Protein AF-A0A960ZGH2-F1 (afdb_monomer_lite)

Secondary structure (DSSP, 8-state):
---------PPPHHHHHHHHHHHHHHHHHHHHHHHHHHHHHHHHHHHHHHHHHHHHHHHHHHHHSS---EEEESS---TTS-EEPP--HHHHHTT--S-TT-EESSEEEEEEEEE-TTS-EEEE-TTS-EEE-----B-----SSS-PPP-B--TTTTT--PPTT-EEEEEEEEEE---SSSS--EEEEEEEEEEETTEEEEPPPEEEEE--

pLDDT: mean 76.57, std 14.0, range [41.84, 95.5]

Foldseek 3Di:
DDDPDDPDDDDDPVNVVVVVVVVVVVVVVPPVVVLVVVLVVLVVVVVQLLVLVVVLQVVVCVVPVAGAWDDKFPLAAAAQFWDFGDDDPLCVVSVHSDDGRDTHQKIKTKWKWAAAQVRFIWTQYSVRDIDGDPWDFCFQRDHVDDAGADRPGHVVVVPDDADHQKIKMKMKIKHNSDNPPDDYFMKIWMKMWIAHPNDIDIDPIDIDTPDD

Sequence (212 aa):
MTKQQVVSKGFTLIELMIVVTIIGILASISLSNFSKYKNNAKVAESYQLLSAILKSQGEYFITNLRYRSLEPNPTTITTGSASLIEQDASWTAMGAPLPSGEKSYFGYIAYAGYLDQSGTEYVVNSDGSVAAAGGYSFGGHANSGSDTCPSTTDTSDIGLNMNASTDWLVILATADLADGSGAGTCSIIFQTIETQGGSTSTSPFVKVNIGE

Structure (mmCIF, N/CA/C/O backbone):
data_AF-A0A960ZGH2-F1
#
_entry.id   AF-A0A960ZGH2-F1
#
loop_
_atom_site.group_PDB
_atom_site.id
_atom_site.type_symbol
_atom_site.label_atom_id
_atom_site.label_alt_id
_atom_site.label_comp_id
_atom_site.label_asym_id
_atom_site.label_entity_id
_atom_site.label_seq_id
_atom_site.pdbx_PDB_ins_code
_atom_site.Cartn_x
_atom_site.Cartn_y
_atom_site.Cartn_z
_atom_site.occupancy
_atom_site.B_iso_or_equiv
_atom_site.auth_seq_id
_atom_site.auth_comp_id
_atom_site.auth_asym_id
_atom_site.auth_atom_id
_atom_site.pdbx_PDB_model_num
ATOM 1 N N . MET A 1 1 ? -41.583 -41.694 47.740 1.00 54.31 1 MET A N 1
ATOM 2 C CA . MET A 1 1 ? -40.724 -40.906 46.830 1.00 54.31 1 MET A CA 1
ATOM 3 C C . MET A 1 1 ? -41.108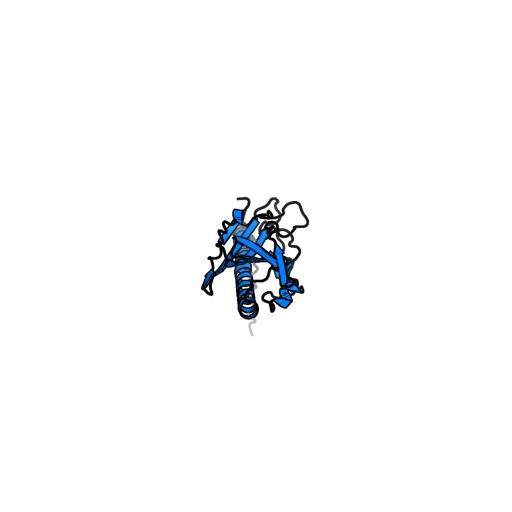 -39.438 46.958 1.00 54.31 1 MET A C 1
ATOM 5 O O . MET A 1 1 ? -42.082 -39.005 46.358 1.00 54.31 1 MET A O 1
ATOM 9 N N . THR A 1 2 ? -40.424 -38.692 47.821 1.00 50.62 2 THR A N 1
ATOM 10 C CA . THR A 1 2 ? -40.662 -37.258 48.030 1.00 50.62 2 THR A CA 1
ATOM 11 C C . THR A 1 2 ? -39.998 -36.480 46.898 1.00 50.62 2 THR A C 1
ATOM 13 O O . THR A 1 2 ? -38.778 -36.423 46.788 1.00 50.62 2 THR A O 1
ATOM 16 N N . LYS A 1 3 ? -40.823 -35.933 46.003 1.00 65.75 3 LYS A N 1
ATOM 17 C CA . LYS A 1 3 ? -40.402 -35.126 44.855 1.00 65.75 3 LYS A CA 1
ATOM 18 C C . LYS A 1 3 ? -39.901 -33.775 45.370 1.00 65.75 3 LYS A C 1
ATOM 20 O O . LYS A 1 3 ? -40.705 -32.913 45.715 1.00 65.75 3 LYS A O 1
ATOM 25 N N . GLN A 1 4 ? -38.583 -33.620 45.462 1.00 67.25 4 GLN A N 1
ATOM 26 C CA . GLN A 1 4 ? -37.932 -32.365 45.830 1.00 67.25 4 GLN A CA 1
ATOM 27 C C . GLN A 1 4 ? -38.252 -31.317 44.754 1.00 67.25 4 GLN A C 1
ATOM 29 O O . GLN A 1 4 ? -37.802 -31.419 43.615 1.00 67.25 4 GLN A O 1
ATOM 34 N N . GLN A 1 5 ? -39.114 -30.357 45.090 1.00 68.25 5 GLN A N 1
ATOM 35 C CA . GLN A 1 5 ? -39.462 -29.248 44.207 1.00 68.25 5 GLN A CA 1
ATOM 36 C C . GLN A 1 5 ? -38.265 -28.296 44.146 1.00 68.25 5 GLN A C 1
ATOM 38 O O . GLN A 1 5 ? -37.867 -27.725 45.161 1.00 68.25 5 GLN A O 1
ATOM 43 N N . VAL A 1 6 ? -37.674 -28.146 42.963 1.00 70.56 6 VAL A N 1
ATOM 44 C CA . VAL A 1 6 ? -36.633 -27.147 42.717 1.00 70.56 6 VAL A CA 1
ATOM 45 C C . VAL A 1 6 ? -37.316 -25.780 42.690 1.00 70.56 6 VAL A C 1
ATOM 47 O O . VAL A 1 6 ? -38.093 -25.488 41.784 1.00 70.56 6 VAL A O 1
ATOM 50 N N . VAL A 1 7 ? -37.073 -24.956 43.710 1.00 71.06 7 VAL A N 1
ATOM 51 C CA . VAL A 1 7 ? -37.579 -23.579 43.766 1.00 71.06 7 VAL A CA 1
ATOM 52 C C . VAL A 1 7 ? -36.865 -22.768 42.686 1.00 71.06 7 VAL A C 1
ATOM 54 O O . VAL A 1 7 ? -35.667 -22.506 42.791 1.00 71.06 7 VAL A O 1
ATOM 57 N N . SER A 1 8 ? -37.594 -22.381 41.640 1.00 69.12 8 SER A N 1
ATOM 58 C CA . SER A 1 8 ? -37.097 -21.459 40.618 1.00 69.12 8 SER A CA 1
ATOM 59 C C . SER A 1 8 ? -36.898 -20.080 41.250 1.00 69.12 8 SER A C 1
ATOM 61 O O . SER A 1 8 ? -37.870 -19.385 41.545 1.00 69.12 8 SER A O 1
ATOM 63 N N . LYS A 1 9 ? -35.644 -19.682 41.487 1.00 74.50 9 LYS A N 1
ATOM 64 C CA . LYS A 1 9 ? -35.305 -18.312 41.895 1.00 74.50 9 LYS A CA 1
ATOM 65 C C . LYS A 1 9 ? -35.537 -17.376 40.705 1.00 74.50 9 LYS A C 1
ATOM 67 O O . LYS A 1 9 ? -34.859 -17.498 39.691 1.00 74.50 9 LYS A O 1
ATOM 72 N N . GLY A 1 10 ? -36.515 -16.480 40.820 1.00 77.62 10 GLY A N 1
ATOM 73 C CA . GLY A 1 10 ? -36.729 -15.399 39.856 1.00 77.62 10 GLY A CA 1
ATOM 74 C C . GLY A 1 10 ? -35.679 -14.296 40.017 1.00 77.62 10 GLY A C 1
ATOM 75 O O . GLY A 1 10 ? -35.255 -14.014 41.135 1.00 77.62 10 GLY A O 1
ATOM 76 N N . PHE A 1 11 ? -35.266 -13.693 38.902 1.00 81.62 11 PHE A N 1
ATOM 77 C CA . PHE A 1 11 ? -34.362 -12.539 38.865 1.00 81.62 11 PHE A CA 1
ATOM 78 C C . PHE A 1 11 ? -35.082 -11.298 39.408 1.00 81.62 11 PHE A C 1
ATOM 80 O O . PHE A 1 11 ? -36.251 -11.074 39.076 1.00 81.62 11 PHE A O 1
ATOM 87 N N . THR A 1 12 ? -34.428 -10.488 40.240 1.00 89.94 12 THR A N 1
ATOM 88 C CA . THR A 1 12 ? -35.053 -9.271 40.770 1.00 89.94 12 THR A CA 1
ATOM 89 C C . THR A 1 12 ? -34.943 -8.116 39.771 1.00 89.94 12 THR A C 1
ATOM 91 O O . THR A 1 12 ? -33.962 -7.966 39.043 1.00 89.94 12 THR A O 1
ATOM 94 N N . LEU A 1 13 ? -35.959 -7.252 39.743 1.00 89.12 13 LEU A N 1
ATOM 95 C CA . LEU A 1 13 ? -35.987 -6.072 38.866 1.00 89.12 13 LEU A CA 1
ATOM 96 C C . LEU A 1 13 ? -34.853 -5.085 39.211 1.00 89.12 13 LEU A C 1
ATOM 98 O O . LEU A 1 13 ? -34.314 -4.412 38.334 1.00 89.12 13 LEU A O 1
ATOM 102 N N . ILE A 1 14 ? -34.443 -5.056 40.484 1.00 92.31 14 ILE A N 1
ATOM 103 C CA . ILE A 1 14 ? -33.335 -4.228 40.965 1.00 92.31 14 ILE A CA 1
ATOM 104 C C . ILE A 1 14 ? -31.962 -4.767 40.542 1.00 92.31 14 ILE A C 1
ATOM 106 O O . ILE A 1 14 ? -31.103 -3.971 40.163 1.00 92.31 14 ILE A O 1
ATOM 110 N N . GLU A 1 15 ? -31.761 -6.092 40.525 1.00 90.56 15 GLU A N 1
ATOM 111 C CA . GLU A 1 15 ? -30.542 -6.700 39.967 1.00 90.56 15 GLU A CA 1
ATOM 112 C C . GLU A 1 15 ? -30.373 -6.296 38.503 1.00 90.56 15 GLU A C 1
ATOM 114 O O . GLU A 1 15 ? -29.279 -5.931 38.077 1.00 90.56 15 GLU A O 1
ATOM 119 N N . LEU A 1 16 ? -31.470 -6.270 37.745 1.00 89.44 16 LEU A N 1
ATOM 120 C CA . LEU A 1 16 ? -31.432 -5.869 36.344 1.00 89.44 16 LEU A CA 1
ATOM 121 C C . LEU A 1 16 ? -31.139 -4.367 36.173 1.00 89.44 16 LEU A C 1
ATOM 123 O O . LEU A 1 16 ? -30.350 -3.998 35.305 1.00 89.44 16 LEU A O 1
ATOM 127 N N . MET A 1 17 ? -31.698 -3.498 37.022 1.00 92.38 17 MET A N 1
ATOM 128 C CA . MET A 1 17 ? -31.431 -2.052 36.973 1.00 92.38 17 MET A CA 1
ATOM 129 C C . MET A 1 17 ? -29.957 -1.702 37.200 1.00 92.38 17 MET A C 1
ATOM 131 O O . MET A 1 17 ? -29.400 -0.861 36.486 1.00 92.38 17 MET A O 1
ATOM 135 N N . ILE A 1 18 ? -29.308 -2.351 38.169 1.00 94.06 18 ILE A N 1
ATOM 136 C CA . ILE A 1 18 ? -27.890 -2.108 38.457 1.00 94.06 18 ILE A CA 1
ATOM 137 C C . ILE A 1 18 ? -27.027 -2.591 37.285 1.00 94.06 18 ILE A C 1
ATOM 139 O O . ILE A 1 18 ? -26.127 -1.872 36.854 1.00 94.06 18 ILE A O 1
ATOM 143 N N . VAL A 1 19 ? -27.339 -3.756 36.708 1.00 94.75 19 VAL A N 1
ATOM 144 C CA . VAL A 1 19 ? -26.601 -4.306 35.561 1.00 94.75 19 VAL A CA 1
ATOM 145 C C . VAL A 1 19 ? -26.672 -3.376 34.349 1.00 94.75 19 VAL A C 1
ATOM 147 O O . VAL A 1 19 ? -25.636 -3.057 33.769 1.00 94.75 19 VAL A O 1
ATOM 150 N N . VAL A 1 20 ? -27.861 -2.879 33.995 1.00 94.19 20 VAL A N 1
ATOM 151 C CA . VAL A 1 20 ? -28.018 -1.954 32.858 1.00 94.19 20 VAL A CA 1
ATOM 152 C C . VAL A 1 20 ? -27.268 -0.643 33.106 1.00 94.19 20 VAL A C 1
ATOM 154 O O . VAL A 1 20 ? -26.630 -0.122 32.193 1.00 94.19 20 VAL A O 1
ATOM 157 N N . THR A 1 21 ? -27.277 -0.144 34.344 1.00 95.31 21 THR A N 1
ATOM 158 C CA . THR A 1 21 ? -26.547 1.079 34.711 1.00 95.31 21 THR A CA 1
ATOM 159 C C . THR A 1 21 ? -25.035 0.894 34.567 1.00 95.31 21 THR A C 1
ATOM 161 O O . THR A 1 21 ? -24.364 1.740 33.976 1.00 95.31 21 THR A O 1
ATOM 164 N N . ILE A 1 22 ? -24.491 -0.228 35.046 1.00 95.50 22 ILE A N 1
ATOM 165 C CA . ILE A 1 22 ? -23.059 -0.536 34.925 1.00 95.50 22 ILE A CA 1
ATOM 166 C C . ILE A 1 22 ? -22.665 -0.700 33.449 1.00 95.50 22 ILE A C 1
ATOM 168 O O . ILE A 1 22 ? -21.672 -0.112 33.020 1.00 95.50 22 ILE A O 1
ATOM 172 N N . ILE A 1 23 ? -23.455 -1.432 32.650 1.00 94.62 23 ILE A N 1
ATOM 173 C CA . ILE A 1 23 ? -23.206 -1.589 31.206 1.00 94.62 23 ILE A CA 1
ATOM 174 C C . ILE A 1 23 ? -23.256 -0.227 30.495 1.00 94.62 23 ILE A C 1
ATOM 176 O O . ILE A 1 23 ? -22.413 0.035 29.641 1.00 94.62 23 ILE A O 1
ATOM 180 N N . GLY A 1 24 ? -24.176 0.666 30.876 1.00 93.25 24 GLY A N 1
ATOM 181 C CA . GLY A 1 24 ? -24.274 2.018 30.316 1.00 93.25 24 GLY A CA 1
ATOM 182 C C . GLY A 1 24 ? -23.026 2.875 30.559 1.00 93.25 24 GLY A C 1
ATOM 183 O O . GLY A 1 24 ? -22.539 3.529 29.635 1.00 93.25 24 GLY A O 1
ATOM 184 N N . ILE A 1 25 ? -22.459 2.828 31.770 1.00 92.31 25 ILE A N 1
ATOM 185 C CA . ILE A 1 25 ? -21.215 3.546 32.102 1.00 92.31 25 ILE A CA 1
ATOM 186 C C . ILE A 1 25 ? -20.034 2.977 31.300 1.00 92.31 25 ILE A C 1
ATOM 188 O O . ILE A 1 25 ? -19.268 3.739 30.708 1.00 92.31 25 ILE A O 1
ATOM 192 N N . LEU A 1 26 ? -19.906 1.647 31.235 1.00 93.00 26 LEU A N 1
ATOM 193 C CA . LEU A 1 26 ? -18.827 0.986 30.492 1.00 93.00 26 LEU A CA 1
ATOM 194 C C . LEU A 1 26 ? -18.911 1.257 28.981 1.00 93.00 26 LEU A C 1
ATOM 196 O O . LEU A 1 26 ? -17.889 1.526 28.346 1.00 93.00 26 LEU A O 1
ATOM 200 N N . ALA A 1 27 ? -20.118 1.243 28.409 1.00 89.00 27 ALA A N 1
ATOM 201 C CA . ALA A 1 27 ? -20.339 1.509 26.989 1.00 89.00 27 ALA A CA 1
ATOM 202 C C . ALA A 1 27 ? -19.934 2.940 26.595 1.00 89.00 27 ALA A C 1
ATOM 204 O O . ALA A 1 27 ? -19.307 3.130 25.552 1.00 89.00 27 ALA A O 1
ATOM 205 N N . SER A 1 28 ? -20.227 3.928 27.449 1.00 86.88 28 SER A N 1
ATOM 206 C CA . SER A 1 28 ? -19.881 5.337 27.210 1.00 86.88 28 SER A CA 1
ATOM 207 C C . SER A 1 28 ? -18.366 5.556 27.075 1.00 86.88 28 SER A C 1
ATOM 209 O O . SER A 1 28 ? -17.908 6.235 26.157 1.00 86.88 28 SER A O 1
ATOM 211 N N . ILE A 1 29 ? -17.567 4.912 27.932 1.00 86.25 29 ILE A N 1
ATOM 212 C CA . ILE A 1 29 ? -16.098 5.025 27.903 1.00 86.25 29 ILE A CA 1
ATOM 213 C C . ILE A 1 29 ? -15.505 4.266 26.706 1.00 86.25 29 ILE A C 1
ATOM 215 O O . ILE A 1 29 ? -14.504 4.689 26.127 1.00 86.25 29 ILE A O 1
ATOM 219 N N . SER A 1 30 ? -16.110 3.141 26.314 1.00 83.50 30 SER A N 1
ATOM 220 C CA . SER A 1 30 ? -15.569 2.295 25.246 1.00 83.50 30 SER A CA 1
ATOM 221 C C . SER A 1 30 ? -15.704 2.905 23.846 1.00 83.50 30 SER A C 1
ATOM 223 O O . SER A 1 30 ? -14.891 2.591 22.973 1.00 83.50 30 SER A O 1
ATOM 225 N N . LEU A 1 31 ? -16.715 3.745 23.606 1.00 79.69 31 LEU A N 1
ATOM 226 C CA . LEU A 1 31 ? -17.032 4.239 22.263 1.00 79.69 31 LEU A CA 1
ATOM 227 C C . LEU A 1 31 ? -15.941 5.158 21.690 1.00 79.69 31 LEU A C 1
ATOM 229 O O . LEU A 1 31 ? -15.584 5.029 20.521 1.00 79.69 31 LEU A O 1
ATOM 233 N N . SER A 1 32 ? -15.358 6.034 22.511 1.00 74.44 32 SER A N 1
ATOM 234 C CA . SER A 1 32 ? -14.343 6.997 22.056 1.00 74.44 32 SER A CA 1
ATOM 235 C C . SER A 1 32 ? -13.024 6.336 21.636 1.00 74.44 32 SER A C 1
ATOM 237 O O . SER A 1 32 ? -12.353 6.799 20.714 1.00 74.44 32 SER A O 1
ATOM 239 N N . ASN A 1 33 ? -12.656 5.219 22.268 1.00 79.00 33 ASN A N 1
ATOM 240 C CA . ASN A 1 33 ? -11.436 4.485 21.931 1.00 79.00 33 ASN A CA 1
ATOM 241 C C . ASN A 1 33 ? -11.617 3.561 20.719 1.00 79.00 33 ASN A C 1
ATOM 243 O O . ASN A 1 33 ? -10.658 3.304 19.989 1.00 79.00 33 ASN A O 1
ATOM 247 N N . PHE A 1 34 ? -12.838 3.085 20.467 1.00 83.25 34 PHE A N 1
ATOM 248 C CA . PHE A 1 34 ? -13.126 2.135 19.394 1.00 83.25 34 PHE A CA 1
ATOM 249 C C . PHE A 1 34 ? -12.775 2.673 17.995 1.00 83.25 34 PHE A C 1
ATOM 251 O O . PHE A 1 34 ? -12.199 1.942 17.187 1.00 83.25 34 PHE A O 1
ATOM 258 N N . SER A 1 35 ? -13.028 3.957 17.718 1.00 80.31 35 SER A N 1
ATOM 259 C CA . SER A 1 35 ? -12.688 4.575 16.425 1.00 80.31 35 SER A CA 1
ATOM 260 C C . SER A 1 35 ? -11.181 4.583 16.148 1.00 80.31 35 SER A C 1
ATOM 262 O O . SER A 1 35 ? -10.759 4.287 15.031 1.00 80.31 35 SER A O 1
ATOM 264 N N . LYS A 1 36 ? -10.347 4.819 17.171 1.00 81.81 36 LYS A N 1
ATOM 265 C CA . LYS A 1 36 ? -8.880 4.762 17.034 1.00 81.81 36 LYS A CA 1
ATOM 266 C C . LYS A 1 36 ? -8.396 3.345 16.734 1.00 81.81 36 LYS A C 1
ATOM 268 O O . LYS A 1 36 ? -7.566 3.163 15.848 1.00 81.81 36 LYS A O 1
ATOM 273 N N . TYR A 1 37 ? -8.943 2.337 17.419 1.00 86.00 37 TYR A N 1
ATOM 274 C CA . TYR A 1 37 ? -8.615 0.935 17.138 1.00 86.00 37 TYR A CA 1
ATOM 275 C C . TYR A 1 37 ? -9.003 0.530 15.714 1.00 86.00 37 TYR A C 1
ATOM 277 O O . TYR A 1 37 ? -8.201 -0.102 15.027 1.00 86.00 37 TYR A O 1
ATOM 285 N N . LYS A 1 38 ? -10.184 0.947 15.241 1.00 85.06 38 LYS A N 1
ATOM 286 C CA . LYS A 1 38 ? -10.597 0.734 13.848 1.00 85.06 38 LYS A CA 1
ATOM 287 C C . LYS A 1 38 ? -9.622 1.375 12.863 1.00 85.06 38 LYS A C 1
ATOM 289 O O . LYS A 1 38 ? -9.200 0.710 11.925 1.00 85.06 38 LYS A O 1
ATOM 294 N N . ASN A 1 39 ? -9.241 2.632 13.074 1.00 84.12 39 ASN A N 1
ATOM 295 C CA . ASN A 1 39 ? -8.342 3.336 12.157 1.00 84.12 39 ASN A CA 1
ATOM 296 C C . ASN A 1 39 ? -6.930 2.738 12.154 1.00 84.12 39 ASN A C 1
ATOM 298 O O . ASN A 1 39 ? -6.337 2.586 11.090 1.00 84.12 39 ASN A O 1
ATOM 302 N N . ASN A 1 40 ? -6.425 2.300 13.309 1.00 87.25 40 ASN A N 1
ATOM 303 C CA . ASN A 1 40 ? -5.154 1.578 13.386 1.00 87.25 40 ASN A CA 1
ATOM 304 C C . ASN A 1 40 ? -5.209 0.226 12.661 1.00 87.25 40 ASN A C 1
ATOM 306 O O . ASN A 1 40 ? -4.234 -0.148 12.017 1.00 87.25 40 ASN A O 1
ATOM 310 N N . ALA A 1 41 ? -6.340 -0.485 12.721 1.00 87.81 41 ALA A N 1
ATOM 311 C CA . ALA A 1 41 ? -6.528 -1.718 11.960 1.00 87.81 41 ALA A CA 1
ATOM 312 C C . ALA A 1 41 ? -6.531 -1.458 10.442 1.00 87.81 41 ALA A C 1
ATOM 314 O O . ALA A 1 41 ? -5.843 -2.167 9.714 1.00 87.81 41 ALA A O 1
ATOM 315 N N . LYS A 1 42 ? -7.218 -0.400 9.980 1.00 86.25 42 LYS A N 1
ATOM 316 C CA . LYS A 1 42 ? -7.195 0.032 8.568 1.00 86.25 42 LYS A CA 1
ATOM 317 C C . LYS A 1 42 ? -5.773 0.367 8.097 1.00 86.25 42 LYS A C 1
ATOM 319 O O . LYS A 1 42 ? -5.371 -0.015 7.009 1.00 86.25 42 LYS A O 1
ATOM 324 N N . VAL A 1 43 ? -4.997 1.069 8.923 1.00 87.81 43 VAL A N 1
ATOM 325 C CA . VAL A 1 43 ? -3.594 1.410 8.627 1.00 87.81 43 VAL A CA 1
ATOM 326 C C . VAL A 1 43 ? -2.698 0.163 8.613 1.00 87.81 43 VAL A C 1
ATOM 328 O O . VAL A 1 43 ? -1.786 0.071 7.803 1.00 87.81 43 VAL A O 1
ATOM 331 N N . ALA A 1 44 ? -2.939 -0.820 9.481 1.00 90.44 44 ALA A N 1
ATOM 332 C CA . ALA A 1 44 ? -2.160 -2.060 9.493 1.00 90.44 44 ALA A CA 1
ATOM 333 C C . ALA A 1 44 ? -2.359 -2.906 8.220 1.00 90.44 44 ALA A C 1
ATOM 335 O O . ALA A 1 44 ? -1.430 -3.593 7.798 1.00 90.44 44 ALA A O 1
ATOM 336 N N . GLU A 1 45 ? -3.548 -2.851 7.615 1.00 89.19 45 GLU A N 1
ATOM 337 C CA . GLU A 1 45 ? -3.850 -3.481 6.324 1.00 89.19 45 GLU A CA 1
ATOM 338 C C . GLU A 1 45 ? -2.993 -2.888 5.196 1.00 89.19 45 GLU A C 1
ATOM 340 O O . GLU A 1 45 ? -2.384 -3.630 4.423 1.00 89.19 45 GLU A O 1
ATOM 345 N N . SER A 1 46 ? -2.870 -1.558 5.140 1.00 87.56 46 SER A N 1
ATOM 346 C CA . SER A 1 46 ? -2.165 -0.898 4.039 1.00 87.56 46 SER A CA 1
ATOM 347 C C . SER A 1 46 ? -0.676 -1.221 4.003 1.00 87.56 46 SER A C 1
ATOM 349 O O . SER A 1 46 ? -0.133 -1.423 2.921 1.00 87.56 46 SER A O 1
ATOM 351 N N . TYR A 1 47 ? -0.015 -1.373 5.154 1.00 90.88 47 TYR A N 1
ATOM 352 C CA . TYR A 1 47 ? 1.383 -1.821 5.202 1.00 90.88 47 TYR A CA 1
ATOM 353 C C . TYR A 1 47 ? 1.586 -3.221 4.610 1.00 90.88 47 TYR A C 1
ATOM 355 O O . TYR A 1 47 ? 2.606 -3.475 3.963 1.00 90.88 47 TYR A O 1
ATOM 363 N N . GLN A 1 48 ? 0.634 -4.135 4.823 1.00 90.12 48 GLN A N 1
ATOM 364 C CA . GLN A 1 48 ? 0.717 -5.497 4.288 1.00 90.12 48 GLN A CA 1
ATOM 365 C C . GLN A 1 48 ? 0.607 -5.478 2.764 1.00 90.12 48 GLN A C 1
ATOM 367 O O . GLN A 1 48 ? 1.440 -6.072 2.077 1.00 90.12 48 GLN A O 1
ATOM 372 N N . LEU A 1 49 ? -0.371 -4.738 2.242 1.00 88.62 49 LEU A N 1
ATOM 373 C CA . LEU A 1 49 ? -0.601 -4.619 0.807 1.00 88.62 49 LEU A CA 1
ATOM 374 C C . LEU A 1 49 ? 0.523 -3.836 0.113 1.00 88.62 49 LEU A C 1
ATOM 376 O O . LEU A 1 49 ? 1.038 -4.300 -0.900 1.00 88.62 49 LEU A O 1
ATOM 380 N N . LEU A 1 50 ? 1.023 -2.744 0.698 1.00 88.56 50 LEU A N 1
ATOM 381 C CA . LEU A 1 50 ? 2.197 -2.027 0.183 1.00 88.56 50 LEU A CA 1
ATOM 382 C C . LEU A 1 50 ? 3.440 -2.919 0.097 1.00 88.56 50 LEU A C 1
ATOM 384 O O . LEU A 1 50 ? 4.150 -2.890 -0.906 1.00 88.56 50 LEU A O 1
ATOM 388 N N . SER A 1 51 ? 3.687 -3.750 1.112 1.00 90.31 51 SER A N 1
ATOM 389 C CA . SER A 1 51 ? 4.815 -4.691 1.098 1.00 90.31 51 SER A CA 1
ATOM 390 C C . SER A 1 51 ? 4.677 -5.737 -0.015 1.00 90.31 51 SER A C 1
ATOM 392 O O . SER A 1 51 ? 5.670 -6.119 -0.637 1.00 90.31 51 SER A O 1
ATOM 394 N N . ALA A 1 52 ? 3.451 -6.185 -0.299 1.00 88.88 52 ALA A N 1
ATOM 395 C CA . ALA A 1 52 ? 3.180 -7.092 -1.409 1.00 88.88 52 ALA A CA 1
ATOM 396 C C . ALA A 1 52 ? 3.448 -6.419 -2.766 1.00 88.88 52 ALA A C 1
ATOM 398 O O . ALA A 1 52 ? 4.108 -7.009 -3.625 1.00 88.88 52 ALA A O 1
ATOM 399 N N . ILE A 1 53 ? 3.014 -5.164 -2.934 1.00 88.81 53 ILE A N 1
ATOM 400 C CA . ILE A 1 53 ? 3.280 -4.361 -4.137 1.00 88.81 53 ILE A CA 1
ATOM 401 C C . ILE A 1 53 ? 4.789 -4.202 -4.342 1.00 88.81 53 ILE A C 1
ATOM 403 O O . ILE A 1 53 ? 5.294 -4.477 -5.432 1.00 88.81 53 ILE A O 1
ATOM 407 N N . LEU A 1 54 ? 5.527 -3.848 -3.287 1.00 89.19 54 LEU A N 1
ATOM 408 C CA . LEU A 1 54 ? 6.982 -3.702 -3.331 1.00 89.19 54 LEU A CA 1
ATOM 409 C C . LEU A 1 54 ? 7.674 -4.970 -3.840 1.00 89.19 54 LEU A C 1
ATOM 411 O O . LEU A 1 54 ? 8.547 -4.914 -4.705 1.00 89.19 54 LEU A O 1
ATOM 415 N N . LYS A 1 55 ? 7.255 -6.128 -3.323 1.00 90.06 55 LYS A N 1
ATOM 416 C CA . LYS A 1 55 ? 7.796 -7.424 -3.728 1.00 90.06 55 LYS A CA 1
ATOM 417 C C . LYS A 1 55 ? 7.564 -7.685 -5.219 1.00 90.06 55 LYS A C 1
ATOM 419 O O . LYS A 1 55 ? 8.507 -8.039 -5.921 1.00 90.06 55 LYS A O 1
ATOM 424 N N . SER A 1 56 ? 6.340 -7.470 -5.703 1.00 89.12 56 SER A N 1
ATOM 425 C CA . SER A 1 56 ? 6.005 -7.674 -7.121 1.00 89.12 56 SER A CA 1
ATOM 426 C C . SER A 1 56 ? 6.764 -6.727 -8.058 1.00 89.12 56 SER A C 1
ATOM 428 O O . SER A 1 56 ? 7.224 -7.141 -9.120 1.00 89.12 56 SER A O 1
ATOM 430 N N . GLN A 1 57 ? 6.997 -5.482 -7.633 1.00 89.19 57 GLN A N 1
ATOM 431 C CA . GLN A 1 57 ? 7.833 -4.533 -8.366 1.00 89.19 57 GLN A CA 1
ATOM 432 C C . GLN A 1 57 ? 9.296 -4.985 -8.428 1.00 89.19 57 GLN A C 1
ATOM 434 O O . GLN A 1 57 ? 9.934 -4.857 -9.471 1.00 89.19 57 GLN A O 1
ATOM 439 N N . GLY A 1 58 ? 9.820 -5.570 -7.347 1.00 89.44 58 GLY A N 1
ATOM 440 C CA . GLY A 1 58 ? 11.152 -6.176 -7.335 1.00 89.44 58 GLY A CA 1
ATOM 441 C C . GLY A 1 58 ? 11.279 -7.350 -8.314 1.00 89.44 58 GLY A C 1
ATOM 442 O O . GLY A 1 58 ? 12.256 -7.434 -9.055 1.00 89.44 58 GLY A O 1
ATOM 443 N N . GLU A 1 59 ? 10.275 -8.227 -8.376 1.00 88.69 59 GLU A N 1
ATOM 444 C CA . GLU A 1 59 ? 10.231 -9.336 -9.343 1.00 88.69 59 GLU A CA 1
ATOM 445 C C . GLU A 1 59 ? 10.181 -8.824 -10.793 1.00 88.69 59 GLU A C 1
ATOM 447 O O . GLU A 1 59 ? 10.917 -9.307 -11.662 1.00 88.69 59 GLU A O 1
ATOM 452 N N . TYR A 1 60 ? 9.373 -7.791 -11.046 1.00 87.75 60 TYR A N 1
ATOM 453 C CA . TYR A 1 60 ? 9.302 -7.139 -12.350 1.00 87.75 60 TYR A CA 1
ATOM 454 C C . TYR A 1 60 ? 10.639 -6.485 -12.740 1.00 87.75 60 TYR A C 1
ATOM 456 O O . TYR A 1 60 ? 11.090 -6.636 -13.884 1.00 87.75 60 TYR A O 1
ATOM 464 N N . PHE A 1 61 ? 11.306 -5.824 -11.790 1.00 88.81 61 PHE A N 1
ATOM 465 C CA . PHE A 1 61 ? 12.601 -5.177 -11.991 1.00 88.81 61 PHE A CA 1
ATOM 466 C C . PHE A 1 61 ? 13.693 -6.176 -12.393 1.00 88.81 61 PHE A C 1
ATOM 468 O O . PHE A 1 61 ? 14.485 -5.880 -13.283 1.00 88.81 61 PHE A O 1
ATOM 475 N N . ILE A 1 62 ? 13.712 -7.384 -11.820 1.00 88.94 62 ILE A N 1
ATOM 476 C CA . ILE A 1 62 ? 14.689 -8.427 -12.189 1.00 88.94 62 ILE A CA 1
ATOM 477 C C . ILE A 1 62 ? 14.612 -8.768 -13.685 1.00 88.94 62 ILE A C 1
ATOM 479 O O . ILE A 1 62 ? 15.636 -9.021 -14.316 1.00 88.94 62 ILE A O 1
ATOM 483 N N . THR A 1 63 ? 13.407 -8.763 -14.258 1.00 88.56 63 THR A N 1
ATOM 484 C CA . THR A 1 63 ? 13.191 -9.147 -15.661 1.00 88.56 63 THR A CA 1
ATOM 485 C C . THR A 1 63 ? 13.367 -7.971 -16.623 1.00 88.56 63 THR A C 1
ATOM 487 O O . THR A 1 63 ? 13.891 -8.147 -17.720 1.00 88.56 63 THR A O 1
ATOM 490 N N . ASN A 1 64 ? 12.935 -6.772 -16.224 1.00 86.75 64 ASN A N 1
ATOM 491 C CA . ASN A 1 64 ? 12.825 -5.615 -17.120 1.00 86.75 64 ASN A CA 1
ATOM 492 C C . ASN A 1 64 ? 13.864 -4.519 -16.846 1.00 86.75 64 ASN A C 1
ATOM 494 O O . ASN A 1 64 ? 13.929 -3.547 -17.595 1.00 86.75 64 ASN A O 1
ATOM 498 N N . LEU A 1 65 ? 14.657 -4.655 -15.776 1.00 88.62 65 LEU A N 1
ATOM 499 C CA . LEU A 1 65 ? 15.632 -3.670 -15.285 1.00 88.62 65 LEU A CA 1
ATOM 500 C C . LEU A 1 65 ? 15.038 -2.275 -15.048 1.00 88.62 65 LEU A C 1
ATOM 502 O O . LEU A 1 65 ? 15.754 -1.278 -15.068 1.00 88.62 65 LEU A O 1
ATOM 506 N N . ARG A 1 66 ? 13.720 -2.200 -14.870 1.00 86.75 66 ARG A N 1
ATOM 507 C CA . ARG A 1 66 ? 12.934 -0.981 -14.689 1.00 86.75 66 ARG A CA 1
ATOM 508 C C . ARG A 1 66 ? 11.747 -1.301 -13.798 1.00 86.75 66 ARG A C 1
ATOM 510 O O . ARG A 1 66 ? 11.196 -2.396 -13.896 1.00 86.75 66 ARG A O 1
ATOM 517 N N . TYR A 1 67 ? 11.348 -0.351 -12.963 1.00 89.38 67 TYR A N 1
ATOM 518 C CA . TYR A 1 67 ? 10.062 -0.403 -12.271 1.00 89.38 67 TYR A CA 1
ATOM 519 C C . TYR A 1 67 ? 8.941 0.047 -13.215 1.00 89.38 67 TYR A C 1
ATOM 521 O O . TYR A 1 67 ? 9.206 0.655 -14.255 1.00 89.38 67 TYR A O 1
ATOM 529 N N . ARG A 1 68 ? 7.689 -0.269 -12.877 1.00 87.06 68 ARG A N 1
ATOM 530 C CA . ARG A 1 68 ? 6.517 0.058 -13.703 1.00 87.06 68 ARG A CA 1
ATOM 531 C C . ARG A 1 68 ? 5.513 0.888 -12.909 1.00 87.06 68 ARG A C 1
ATOM 533 O O . ARG A 1 68 ? 5.214 0.541 -11.770 1.00 87.06 68 ARG A O 1
ATOM 540 N N . SER A 1 69 ? 4.959 1.941 -13.504 1.00 85.25 69 SER A N 1
ATOM 541 C CA . SER A 1 69 ? 3.858 2.684 -12.882 1.00 85.25 69 SER A CA 1
ATOM 542 C C . SER A 1 69 ? 2.552 1.907 -13.001 1.00 85.25 69 SER A C 1
ATOM 544 O O . SER A 1 69 ? 2.312 1.218 -13.989 1.00 85.25 69 SER A O 1
ATOM 546 N N . LEU A 1 70 ? 1.699 2.018 -11.998 1.00 81.62 70 LEU A N 1
ATOM 547 C CA . LEU A 1 70 ? 0.413 1.347 -11.910 1.00 81.62 70 LEU A CA 1
ATOM 548 C C . LEU A 1 70 ? -0.675 2.383 -11.695 1.00 81.62 70 LEU A C 1
ATOM 550 O O . LEU A 1 70 ? -0.486 3.361 -10.970 1.00 81.62 70 LEU A O 1
ATOM 554 N N . GLU A 1 71 ? -1.825 2.114 -12.294 1.00 78.25 71 GLU A N 1
ATOM 555 C CA . GLU A 1 71 ? -3.016 2.922 -12.084 1.00 78.25 71 GLU A CA 1
ATOM 556 C C . GLU A 1 71 ? -3.547 2.764 -10.649 1.00 78.25 71 GLU A C 1
ATOM 558 O O . GLU A 1 71 ? -3.337 1.717 -10.023 1.00 78.25 71 GLU A O 1
ATOM 563 N N . PRO A 1 72 ? -4.257 3.774 -10.120 1.00 78.44 72 PRO A N 1
ATOM 564 C CA . PRO A 1 72 ? -4.871 3.700 -8.801 1.00 78.44 72 PRO A CA 1
ATOM 565 C C . PRO A 1 72 ? -5.844 2.531 -8.647 1.00 78.44 72 PRO A C 1
ATOM 567 O O . PRO A 1 72 ? -6.676 2.277 -9.517 1.00 78.44 72 PRO A O 1
ATOM 570 N N . ASN A 1 73 ? -5.768 1.849 -7.504 1.00 80.12 73 ASN A N 1
ATOM 571 C CA . ASN A 1 73 ? -6.651 0.738 -7.170 1.00 80.12 73 ASN A CA 1
ATOM 572 C C . ASN A 1 73 ? -6.946 0.694 -5.664 1.00 80.12 73 ASN A C 1
ATOM 574 O O . ASN A 1 73 ? -5.997 0.653 -4.877 1.00 80.12 73 ASN A O 1
ATOM 578 N N . PRO A 1 74 ? -8.219 0.632 -5.235 1.00 79.75 74 PRO A N 1
ATOM 579 C CA . PRO A 1 74 ? -9.453 0.706 -6.037 1.00 79.75 74 PRO A CA 1
ATOM 580 C C . PRO A 1 74 ? -9.593 2.007 -6.832 1.00 79.75 74 PRO A C 1
ATOM 582 O O . PRO A 1 74 ? -9.234 3.053 -6.330 1.00 79.75 74 PRO A O 1
ATOM 585 N N . THR A 1 75 ? -10.171 2.012 -8.034 1.00 74.12 75 THR A N 1
ATOM 586 C CA . THR A 1 75 ? -10.305 3.265 -8.821 1.00 74.12 75 THR A CA 1
ATOM 587 C C . THR A 1 75 ? -11.095 4.364 -8.098 1.00 74.12 75 THR A C 1
ATOM 589 O O . THR A 1 75 ? -10.893 5.556 -8.335 1.00 74.12 75 THR A O 1
ATOM 592 N N . THR A 1 76 ? -11.977 3.969 -7.178 1.00 70.06 76 THR A N 1
ATOM 593 C CA . THR A 1 76 ? -12.719 4.869 -6.295 1.00 70.06 76 THR A CA 1
ATOM 594 C C . THR A 1 76 ? -12.696 4.353 -4.862 1.00 70.06 76 THR A C 1
ATOM 596 O O . THR A 1 76 ? -12.887 3.163 -4.608 1.00 70.06 76 THR A O 1
ATOM 599 N N . ILE A 1 77 ? -12.509 5.257 -3.902 1.00 67.38 77 ILE A N 1
ATOM 600 C CA . ILE A 1 77 ? -12.720 4.997 -2.474 1.00 67.38 77 ILE A CA 1
ATOM 601 C C . ILE A 1 77 ? -13.771 5.980 -1.997 1.00 67.38 77 ILE A C 1
ATOM 603 O O . ILE A 1 77 ? -13.795 7.121 -2.439 1.00 67.38 77 ILE A O 1
ATOM 607 N N . THR A 1 78 ? -14.676 5.507 -1.147 1.00 69.19 78 THR A N 1
ATOM 608 C CA . THR A 1 78 ? -15.705 6.341 -0.525 1.00 69.19 78 THR A CA 1
ATOM 609 C C . THR A 1 78 ? -15.276 6.663 0.899 1.00 69.19 78 THR A C 1
ATOM 611 O O . THR A 1 78 ? -14.944 5.745 1.648 1.00 69.19 78 THR A O 1
ATOM 614 N N . THR A 1 79 ? -15.331 7.935 1.299 1.00 69.44 79 THR A N 1
ATOM 615 C CA . THR A 1 79 ? -15.023 8.388 2.665 1.00 69.44 79 THR A CA 1
ATOM 616 C C . THR A 1 79 ? -15.602 7.463 3.737 1.00 69.44 79 THR A C 1
ATOM 618 O O . THR A 1 79 ? -16.784 7.099 3.725 1.00 69.44 79 THR A O 1
ATOM 621 N N . GLY A 1 80 ? -14.739 7.049 4.667 1.00 65.69 80 GLY A N 1
ATOM 622 C CA . GLY A 1 80 ? -15.101 6.197 5.798 1.00 65.69 80 GLY A CA 1
ATOM 623 C C . GLY A 1 80 ? -15.458 4.745 5.450 1.00 65.69 80 GLY A C 1
ATOM 624 O O . GLY A 1 80 ? -15.661 3.945 6.371 1.00 65.69 80 GLY A O 1
ATOM 625 N N . SER A 1 81 ? -15.482 4.373 4.167 1.00 74.44 81 SER A N 1
ATOM 626 C CA . SER A 1 81 ? -15.953 3.077 3.671 1.00 74.44 81 SER A CA 1
ATOM 627 C C . SER A 1 81 ? -14.883 2.347 2.862 1.00 74.44 81 SER A C 1
ATOM 629 O O . SER A 1 81 ? -14.053 2.956 2.198 1.00 74.44 81 SER A O 1
ATOM 631 N N . ALA A 1 82 ? -14.909 1.016 2.914 1.00 80.94 82 ALA A N 1
ATOM 632 C CA . ALA A 1 82 ? -14.027 0.206 2.084 1.00 80.94 82 ALA A CA 1
ATOM 633 C C . ALA A 1 82 ? -14.579 0.070 0.659 1.00 80.94 82 ALA A C 1
ATOM 635 O O . ALA A 1 82 ? -15.794 -0.068 0.479 1.00 80.94 82 ALA A O 1
ATOM 636 N N . SER A 1 83 ? -13.682 0.042 -0.322 1.00 83.25 83 SER A N 1
ATOM 637 C CA . SER A 1 83 ? -13.978 -0.225 -1.732 1.00 83.25 83 SER A CA 1
ATOM 638 C C . SER A 1 83 ? -13.381 -1.562 -2.168 1.00 83.25 83 SER A C 1
ATOM 640 O O . SER A 1 83 ? -12.527 -2.116 -1.478 1.00 83.25 83 SER A O 1
ATOM 642 N N . LEU A 1 84 ? -13.871 -2.122 -3.270 1.00 86.06 84 LEU A N 1
ATOM 643 C CA . LEU A 1 84 ? -13.386 -3.404 -3.781 1.00 86.06 84 LEU A CA 1
ATOM 644 C C . LEU A 1 84 ? -12.064 -3.207 -4.520 1.00 86.06 84 LEU A C 1
ATOM 646 O O . LEU A 1 84 ? -11.969 -2.337 -5.375 1.00 86.06 84 LEU A O 1
ATOM 650 N N . ILE A 1 85 ? -11.076 -4.048 -4.225 1.00 85.81 85 ILE A N 1
ATOM 651 C CA . ILE A 1 85 ? -9.846 -4.140 -5.011 1.00 85.81 85 ILE A CA 1
ATOM 652 C C . ILE A 1 85 ? -10.197 -4.704 -6.387 1.00 85.81 85 ILE A C 1
ATOM 654 O O . ILE A 1 85 ? -10.707 -5.825 -6.516 1.00 85.81 85 ILE A O 1
ATOM 658 N N . GLU A 1 86 ? -9.898 -3.928 -7.420 1.00 81.31 86 GLU A N 1
ATOM 659 C CA . GLU A 1 86 ? -10.178 -4.268 -8.810 1.00 81.31 86 GLU A CA 1
ATOM 660 C C . GLU A 1 86 ? -8.977 -5.002 -9.422 1.00 81.31 86 GLU A C 1
ATOM 662 O O . GLU A 1 86 ? -7.833 -4.792 -9.030 1.00 81.31 86 GLU A O 1
ATOM 667 N N . GLN A 1 87 ? -9.210 -5.910 -10.369 1.00 75.75 87 GLN A N 1
ATOM 668 C CA . GLN A 1 87 ? -8.123 -6.506 -11.148 1.00 75.75 87 GLN A CA 1
ATOM 669 C C . GLN A 1 87 ? -8.169 -5.910 -12.552 1.00 75.75 87 GLN A C 1
ATOM 671 O O . GLN A 1 87 ? -9.024 -6.278 -13.355 1.00 75.75 87 GLN A O 1
ATOM 676 N N . ASP A 1 88 ? -7.263 -4.976 -12.834 1.00 73.81 88 ASP A N 1
ATOM 677 C CA . ASP A 1 88 ? -7.069 -4.423 -14.173 1.00 73.81 88 ASP A CA 1
ATOM 678 C C . ASP A 1 88 ? -5.842 -5.043 -14.873 1.00 73.81 88 ASP A C 1
ATOM 680 O O . ASP A 1 88 ? -5.130 -5.893 -14.321 1.00 73.81 88 ASP A O 1
ATOM 684 N N . ALA A 1 89 ? -5.597 -4.626 -16.117 1.00 70.25 89 ALA A N 1
ATOM 685 C CA . ALA A 1 89 ? -4.479 -5.114 -16.919 1.00 70.25 89 ALA A CA 1
ATOM 686 C C . ALA A 1 89 ? -3.101 -4.759 -16.323 1.00 70.25 89 ALA A C 1
ATOM 688 O O . ALA A 1 89 ? -2.178 -5.572 -16.400 1.00 70.25 89 ALA A O 1
ATOM 689 N N . SER A 1 90 ? -2.969 -3.588 -15.699 1.00 73.81 90 SER A N 1
ATOM 690 C CA . SER A 1 90 ? -1.730 -3.061 -15.118 1.00 73.81 90 SER A CA 1
ATOM 691 C C . SER A 1 90 ? -1.312 -3.859 -13.880 1.00 73.81 90 SER A C 1
ATOM 693 O O . SER A 1 90 ? -0.163 -4.290 -13.767 1.00 73.81 90 SER A O 1
ATOM 695 N N . TRP A 1 91 ? -2.262 -4.139 -12.986 1.00 76.75 91 TRP A N 1
ATOM 696 C CA . TRP A 1 91 ? -2.056 -4.939 -11.775 1.00 76.75 91 TRP A CA 1
ATOM 697 C C . TRP A 1 91 ? -1.891 -6.434 -12.080 1.00 76.75 91 TRP A C 1
ATOM 699 O O . TRP A 1 91 ? -1.112 -7.123 -11.415 1.00 76.75 91 TRP A O 1
ATOM 709 N N . THR A 1 92 ? -2.571 -6.939 -13.115 1.00 74.75 92 THR A N 1
ATOM 710 C CA . THR A 1 92 ? -2.410 -8.328 -13.582 1.00 74.75 92 THR A CA 1
ATOM 711 C C . THR A 1 92 ? -1.024 -8.562 -14.180 1.00 74.75 92 THR A C 1
ATOM 713 O O . THR A 1 92 ? -0.396 -9.583 -13.895 1.00 74.75 92 THR A O 1
ATOM 716 N N . ALA A 1 93 ? -0.513 -7.608 -14.965 1.00 66.75 93 ALA A N 1
ATOM 717 C CA . ALA A 1 93 ? 0.811 -7.692 -15.584 1.00 66.75 93 ALA A CA 1
ATOM 718 C C . ALA A 1 93 ? 1.955 -7.761 -14.560 1.00 66.75 93 ALA A C 1
ATOM 720 O O . ALA A 1 93 ? 3.027 -8.280 -14.866 1.00 66.75 93 ALA A O 1
ATOM 721 N N . MET A 1 94 ? 1.721 -7.282 -13.339 1.00 70.06 94 MET A N 1
ATOM 722 C CA . MET A 1 94 ? 2.695 -7.308 -12.254 1.00 70.06 94 MET A CA 1
ATOM 723 C C . MET A 1 94 ? 2.717 -8.639 -11.475 1.00 70.06 94 MET A C 1
ATOM 725 O O . MET A 1 94 ? 3.453 -8.767 -10.502 1.00 70.06 94 MET A O 1
ATOM 729 N N . GLY A 1 95 ? 1.923 -9.639 -11.882 1.00 62.75 95 GLY A N 1
ATOM 730 C CA . GLY A 1 95 ? 1.909 -10.954 -11.230 1.00 62.75 95 GLY A CA 1
ATOM 731 C C . GLY A 1 95 ? 1.107 -11.004 -9.925 1.00 62.75 95 GLY A C 1
ATOM 732 O O . GLY A 1 95 ? 1.380 -11.852 -9.084 1.00 62.75 95 GLY A O 1
ATOM 733 N N . ALA A 1 96 ? 0.112 -10.115 -9.789 1.00 58.59 96 ALA A N 1
ATOM 734 C CA . ALA A 1 96 ? -0.871 -10.009 -8.704 1.00 58.59 96 ALA A CA 1
ATOM 735 C C . ALA A 1 96 ? -0.305 -9.993 -7.261 1.00 58.59 96 ALA A C 1
ATOM 737 O O . ALA A 1 96 ? -0.220 -11.036 -6.612 1.00 58.59 96 ALA A O 1
ATOM 738 N N . PRO A 1 97 ? -0.035 -8.802 -6.689 1.00 64.50 97 PRO A N 1
ATOM 739 C CA . PRO A 1 97 ? 0.231 -8.660 -5.253 1.00 64.50 97 PRO A CA 1
ATOM 740 C C . PRO A 1 97 ? -1.017 -8.401 -4.387 1.00 64.50 97 PRO A C 1
ATOM 742 O O . PRO A 1 97 ? -0.930 -8.544 -3.170 1.00 64.50 97 PRO A O 1
ATOM 745 N N . LEU A 1 98 ? -2.153 -7.991 -4.973 1.00 73.12 98 LEU A N 1
ATOM 746 C CA . LEU A 1 98 ? -3.367 -7.597 -4.241 1.00 73.12 98 LEU A CA 1
ATOM 747 C C . LEU A 1 98 ? -4.504 -8.619 -4.442 1.00 73.12 98 LEU A C 1
ATOM 749 O O . LEU A 1 98 ? -4.741 -9.046 -5.577 1.00 73.12 98 LEU A O 1
ATOM 753 N N . PRO A 1 99 ? -5.232 -9.006 -3.380 1.00 76.44 99 PRO A N 1
ATOM 754 C CA . PRO A 1 99 ? -6.348 -9.936 -3.492 1.00 76.44 99 PRO A CA 1
ATOM 755 C C . PRO A 1 99 ? -7.558 -9.266 -4.163 1.00 76.44 99 PRO A C 1
ATOM 757 O O . PRO A 1 99 ? -8.178 -8.353 -3.622 1.00 76.44 99 PRO A O 1
ATOM 760 N N . SER A 1 100 ? -7.895 -9.719 -5.373 1.00 81.62 100 SER A N 1
ATOM 761 C CA . SER A 1 100 ? -9.032 -9.195 -6.138 1.00 81.62 100 SER A CA 1
ATOM 762 C C . SER A 1 100 ? -10.365 -9.475 -5.437 1.00 81.62 100 SER A C 1
ATOM 764 O O . SER A 1 100 ? -10.593 -10.573 -4.927 1.00 81.62 100 SER A O 1
ATOM 766 N N . GLY A 1 101 ? -11.259 -8.484 -5.434 1.00 80.94 101 GLY A N 1
ATOM 767 C CA . GLY A 1 101 ? -12.585 -8.586 -4.825 1.00 80.94 101 GLY A CA 1
ATOM 768 C C . GLY A 1 101 ? -12.593 -8.465 -3.298 1.00 80.94 101 GLY A C 1
ATOM 769 O O . GLY A 1 101 ? -13.673 -8.442 -2.702 1.00 80.94 101 GLY A O 1
ATOM 770 N N . GLU A 1 102 ? -11.429 -8.350 -2.655 1.00 85.75 102 GLU A N 1
ATOM 771 C CA . GLU A 1 102 ? -11.357 -7.983 -1.245 1.00 85.75 102 GLU A CA 1
ATOM 772 C C . GLU A 1 102 ? -11.639 -6.494 -1.051 1.00 85.75 102 GLU A C 1
ATOM 774 O O . GLU A 1 102 ? -11.455 -5.666 -1.942 1.00 85.75 102 GLU A O 1
ATOM 779 N N . LYS A 1 103 ? -12.142 -6.154 0.133 1.00 86.44 103 LYS A N 1
ATOM 780 C CA . LYS A 1 103 ? -12.434 -4.773 0.501 1.00 86.44 103 LYS A CA 1
ATOM 781 C C . LYS A 1 103 ? -11.182 -4.131 1.076 1.00 86.44 103 LYS A C 1
ATOM 783 O O . LYS A 1 103 ? -10.657 -4.662 2.048 1.00 86.44 103 LYS A O 1
ATOM 788 N N . SER A 1 104 ? -10.796 -2.967 0.560 1.00 86.00 104 SER A N 1
ATOM 789 C CA . SER A 1 104 ? -9.745 -2.141 1.148 1.00 86.00 104 SER A CA 1
ATOM 790 C C . SER A 1 104 ? -10.236 -0.753 1.527 1.00 86.00 104 SER A C 1
ATOM 792 O O . SER A 1 104 ? -11.078 -0.157 0.854 1.00 86.00 104 SER A O 1
ATOM 794 N N . TYR A 1 105 ? -9.708 -0.243 2.636 1.00 83.81 105 TYR A N 1
ATOM 795 C CA . TYR A 1 105 ? -9.930 1.135 3.085 1.00 83.81 105 TYR A CA 1
ATOM 796 C C . TYR A 1 105 ? -8.922 2.122 2.497 1.00 83.81 105 TYR A C 1
ATOM 798 O O . TYR A 1 105 ? -9.105 3.327 2.653 1.00 83.81 105 TYR A O 1
ATOM 806 N N . PHE A 1 106 ? -7.861 1.611 1.875 1.00 83.38 106 PHE A N 1
ATOM 807 C CA . PHE A 1 106 ? -6.794 2.392 1.273 1.00 83.38 106 PHE A CA 1
ATOM 808 C C . PHE A 1 106 ? -6.758 2.189 -0.230 1.00 83.38 106 PHE A C 1
ATOM 810 O O . PHE A 1 106 ? -7.161 1.155 -0.759 1.00 83.38 106 PHE A O 1
ATOM 817 N N . GLY A 1 107 ? -6.256 3.221 -0.885 1.00 82.56 107 GLY A N 1
ATOM 818 C CA . GLY A 1 107 ? -6.042 3.280 -2.309 1.00 82.56 107 GLY A CA 1
ATOM 819 C C . GLY A 1 107 ? -4.571 3.213 -2.621 1.00 82.56 107 GLY A C 1
ATOM 820 O O . GLY A 1 107 ? -3.803 3.988 -2.055 1.00 82.56 107 GLY A O 1
ATOM 821 N N . TYR A 1 108 ? -4.183 2.302 -3.501 1.00 83.25 108 TYR A N 1
ATOM 822 C CA . TYR A 1 108 ? -2.793 1.991 -3.796 1.00 83.25 108 TYR A CA 1
ATOM 823 C C . TYR A 1 108 ? -2.403 2.524 -5.165 1.00 83.25 108 TYR A C 1
ATOM 825 O O . TYR A 1 108 ? -3.135 2.358 -6.139 1.00 83.25 108 TYR A O 1
ATOM 833 N N . ILE A 1 109 ? -1.233 3.151 -5.232 1.00 80.81 109 ILE A N 1
ATOM 834 C CA . ILE A 1 109 ? -0.604 3.604 -6.474 1.00 80.81 109 ILE A CA 1
ATOM 835 C C . ILE A 1 109 ? 0.873 3.221 -6.398 1.00 80.81 109 ILE A C 1
ATOM 837 O O . ILE A 1 109 ? 1.500 3.316 -5.339 1.00 80.81 109 ILE A O 1
ATOM 841 N N . ALA A 1 110 ? 1.432 2.793 -7.524 1.00 84.62 110 ALA A N 1
ATOM 842 C CA . ALA A 1 110 ? 2.870 2.677 -7.697 1.00 84.62 110 ALA A CA 1
ATOM 843 C C . ALA A 1 110 ? 3.276 3.571 -8.859 1.00 84.62 110 ALA A C 1
ATOM 845 O O . ALA A 1 110 ? 2.667 3.518 -9.920 1.00 84.62 110 ALA A O 1
ATOM 846 N N . TYR A 1 111 ? 4.293 4.389 -8.669 1.00 81.94 111 TYR A N 1
ATOM 847 C CA . TYR A 1 111 ? 4.769 5.307 -9.684 1.00 81.94 111 TYR A CA 1
ATOM 848 C C . TYR A 1 111 ? 6.260 5.101 -9.873 1.00 81.94 111 TYR A C 1
ATOM 850 O O . TYR A 1 111 ? 7.005 5.047 -8.899 1.00 81.94 111 TYR A O 1
ATOM 858 N N . ALA A 1 112 ? 6.687 4.947 -11.116 1.00 86.00 112 ALA A N 1
ATOM 859 C CA . ALA A 1 112 ? 8.043 4.567 -11.448 1.00 86.00 112 ALA A CA 1
ATOM 860 C C . ALA A 1 112 ? 8.594 5.404 -12.593 1.00 86.00 112 ALA A C 1
ATOM 862 O O . ALA A 1 112 ? 7.909 5.682 -13.583 1.00 86.00 112 ALA A O 1
ATOM 863 N N . GLY A 1 113 ? 9.876 5.715 -12.487 1.00 85.81 113 GLY A N 1
ATOM 864 C CA . GLY A 1 113 ? 10.585 6.477 -13.492 1.00 85.81 113 GLY A CA 1
ATOM 865 C C . GLY A 1 113 ? 12.076 6.203 -13.476 1.00 85.81 113 GLY A C 1
ATOM 866 O O . GLY A 1 113 ? 12.577 5.372 -12.717 1.00 85.81 113 GLY A O 1
ATOM 867 N N . TYR A 1 114 ? 12.785 6.893 -14.356 1.00 86.12 114 TYR A N 1
ATOM 868 C CA . TYR A 1 114 ? 14.236 6.915 -14.352 1.00 86.12 114 TYR A CA 1
ATOM 869 C C . TYR A 1 114 ? 14.761 8.280 -14.784 1.00 86.12 114 TYR A C 1
ATOM 871 O O . TYR A 1 114 ? 14.136 8.980 -15.584 1.00 86.12 114 TYR A O 1
ATOM 879 N N . LEU A 1 115 ? 15.940 8.640 -14.282 1.00 85.88 115 LEU A N 1
ATOM 880 C CA . LEU A 1 115 ? 16.692 9.798 -14.755 1.00 85.88 115 LEU A CA 1
ATOM 881 C C . LEU A 1 115 ? 17.753 9.336 -15.751 1.00 85.88 115 LEU A C 1
ATOM 883 O O . LEU A 1 115 ? 18.506 8.400 -15.475 1.00 85.88 115 LEU A O 1
ATOM 887 N N . ASP A 1 116 ? 17.852 9.996 -16.901 1.00 83.81 116 ASP A N 1
ATOM 888 C CA . ASP A 1 116 ? 18.934 9.742 -17.851 1.00 83.81 116 ASP A CA 1
ATOM 889 C C . ASP A 1 116 ? 20.283 10.317 -17.367 1.00 83.81 116 ASP A C 1
ATOM 891 O O . ASP A 1 116 ? 20.413 10.886 -16.279 1.00 83.81 116 ASP A O 1
ATOM 895 N N . GLN A 1 117 ? 21.326 10.153 -18.183 1.00 82.81 117 GLN A N 1
ATOM 896 C CA . GLN A 1 117 ? 22.670 10.667 -17.884 1.00 82.81 117 GLN A CA 1
ATOM 897 C C . GLN A 1 117 ? 22.739 12.204 -17.840 1.00 82.81 117 GLN A C 1
ATOM 899 O O . GLN A 1 117 ? 23.668 12.750 -17.252 1.00 82.81 117 GLN A O 1
ATOM 904 N N . SER A 1 118 ? 21.777 12.896 -18.455 1.00 83.56 118 SER A N 1
ATOM 905 C CA . SER A 1 118 ? 21.657 14.360 -18.441 1.00 83.56 118 SER A CA 1
ATOM 906 C C . SER A 1 118 ? 20.794 14.866 -17.278 1.00 83.56 118 SER A C 1
ATOM 908 O O . SER A 1 118 ? 20.647 16.076 -17.123 1.00 83.56 118 SER A O 1
ATOM 910 N N . GLY A 1 119 ? 20.240 13.963 -16.460 1.00 78.50 119 GLY A N 1
ATOM 911 C CA . GLY A 1 119 ? 19.301 14.299 -15.391 1.00 78.50 119 GLY A CA 1
ATOM 912 C C . GLY A 1 119 ? 17.876 14.562 -15.884 1.00 78.50 119 GLY A C 1
ATOM 913 O O . GLY A 1 119 ? 17.066 15.076 -15.120 1.00 78.50 119 GLY A O 1
ATOM 914 N N . THR A 1 120 ? 17.559 14.226 -17.139 1.00 81.75 120 THR A N 1
ATOM 915 C CA . THR A 1 120 ? 16.188 14.303 -17.659 1.00 81.75 120 THR A CA 1
ATOM 916 C C . THR A 1 120 ? 15.386 13.136 -17.122 1.00 81.75 120 THR A C 1
ATOM 918 O O . THR A 1 120 ? 15.840 11.991 -17.168 1.00 81.75 120 THR A O 1
ATOM 921 N N . GLU A 1 121 ? 14.181 13.416 -16.655 1.00 81.94 121 GLU A N 1
ATOM 922 C CA . GLU A 1 121 ? 13.341 12.423 -16.013 1.00 81.94 121 GLU A CA 1
ATOM 923 C C . GLU A 1 121 ? 12.292 11.841 -16.964 1.00 81.94 121 GLU A C 1
ATOM 925 O O . GLU A 1 121 ? 11.682 12.546 -17.777 1.00 81.94 121 GLU A O 1
ATOM 930 N N . TYR A 1 122 ? 12.088 10.532 -16.849 1.00 85.25 122 TYR A N 1
ATOM 931 C CA . TYR A 1 122 ? 11.149 9.762 -17.648 1.00 85.25 122 TYR A CA 1
ATOM 932 C C . TYR A 1 122 ? 10.292 8.872 -16.758 1.00 85.25 122 TYR A C 1
ATOM 934 O O . TYR A 1 122 ? 10.770 8.327 -15.768 1.00 85.25 122 TYR A O 1
ATOM 942 N N . VAL A 1 123 ? 9.044 8.667 -17.163 1.00 84.12 123 VAL A N 1
ATOM 943 C CA . VAL A 1 123 ? 8.076 7.799 -16.489 1.00 84.12 123 VAL A CA 1
ATOM 944 C C . VAL A 1 123 ? 7.911 6.518 -17.286 1.00 84.12 123 VAL A C 1
ATOM 946 O O . VAL A 1 123 ? 7.843 6.554 -18.516 1.00 84.12 123 VAL A O 1
ATOM 949 N N . VAL A 1 124 ? 7.820 5.392 -16.582 1.00 84.50 124 VAL A N 1
ATOM 950 C CA . VAL A 1 124 ? 7.454 4.101 -17.172 1.00 84.50 124 VAL A CA 1
ATOM 951 C C . VAL A 1 124 ? 5.968 3.881 -16.925 1.00 84.50 124 VAL A C 1
ATOM 953 O O . VAL A 1 124 ? 5.566 3.585 -15.799 1.00 84.50 124 VAL A O 1
ATOM 956 N N . ASN A 1 125 ? 5.152 4.047 -17.961 1.00 82.69 125 ASN A N 1
ATOM 957 C CA . ASN A 1 125 ? 3.700 3.909 -17.881 1.00 82.69 125 ASN A CA 1
ATOM 958 C C . ASN A 1 125 ? 3.279 2.458 -17.608 1.00 82.69 125 ASN A C 1
ATOM 960 O O . ASN A 1 125 ? 4.053 1.507 -17.753 1.00 82.69 125 ASN A O 1
ATOM 964 N N . SER A 1 126 ? 2.010 2.286 -17.252 1.00 75.50 126 SER A N 1
ATOM 965 C CA . SER A 1 126 ? 1.404 0.987 -16.959 1.00 75.50 126 SER A CA 1
ATOM 966 C C . SER A 1 126 ? 1.401 0.016 -18.142 1.00 75.50 126 SER A C 1
ATOM 968 O O . SER A 1 126 ? 1.470 -1.197 -17.936 1.00 75.50 126 SER A O 1
ATOM 970 N N . ASP A 1 127 ? 1.434 0.524 -19.375 1.00 76.12 127 ASP A N 1
ATOM 971 C CA . ASP A 1 127 ? 1.604 -0.253 -20.608 1.00 76.12 127 ASP A CA 1
ATOM 972 C C . ASP A 1 127 ? 3.076 -0.603 -20.924 1.00 76.12 127 ASP A C 1
ATOM 974 O O . ASP A 1 127 ? 3.348 -1.391 -21.830 1.00 76.12 127 ASP A O 1
ATOM 978 N N . GLY A 1 128 ? 4.029 -0.082 -20.145 1.00 75.75 128 GLY A N 1
ATOM 979 C CA . GLY A 1 128 ? 5.470 -0.232 -20.353 1.00 75.75 128 GLY A CA 1
ATOM 980 C C . GLY A 1 128 ? 6.081 0.789 -21.318 1.00 75.75 128 GLY A C 1
ATOM 981 O O . GLY A 1 128 ? 7.285 0.724 -21.572 1.00 75.75 128 GLY A O 1
ATOM 982 N N . SER A 1 129 ? 5.294 1.725 -21.857 1.00 83.75 129 SER A N 1
ATOM 983 C CA . SER A 1 129 ? 5.822 2.845 -22.638 1.00 83.75 129 SER A CA 1
ATOM 984 C C . SER A 1 129 ? 6.583 3.826 -21.744 1.00 83.75 129 SER A C 1
ATOM 986 O O . SER A 1 129 ? 6.312 3.953 -20.550 1.00 83.75 129 SER A O 1
ATOM 988 N N . VAL A 1 130 ? 7.558 4.520 -22.330 1.00 84.88 130 VAL A N 1
ATOM 989 C CA . VAL A 1 130 ? 8.352 5.538 -21.639 1.00 84.88 130 VAL A CA 1
ATOM 990 C C . VAL A 1 130 ? 7.950 6.916 -22.152 1.00 84.88 130 VAL A C 1
ATOM 992 O O . VAL A 1 130 ? 7.948 7.143 -23.363 1.00 84.88 130 VAL A O 1
ATOM 995 N N . ALA A 1 131 ? 7.639 7.835 -21.241 1.00 82.94 131 ALA A N 1
ATOM 996 C CA . ALA A 1 131 ? 7.290 9.220 -21.556 1.00 82.94 131 ALA A CA 1
ATOM 997 C C . ALA A 1 131 ? 8.176 10.201 -20.780 1.00 82.94 131 ALA A C 1
ATOM 999 O O . ALA A 1 131 ? 8.657 9.881 -19.697 1.00 82.94 131 ALA A O 1
ATOM 1000 N N . ALA A 1 132 ? 8.391 11.400 -21.327 1.00 77.44 132 ALA A N 1
ATOM 1001 C CA . ALA A 1 132 ? 9.031 12.478 -20.576 1.00 77.44 132 ALA A CA 1
ATOM 1002 C C . ALA A 1 132 ? 8.163 12.847 -19.365 1.00 77.44 132 ALA A C 1
ATOM 1004 O O . ALA A 1 132 ? 6.937 12.924 -19.479 1.00 77.44 132 ALA A O 1
ATOM 1005 N N . ALA A 1 133 ? 8.798 13.082 -18.221 1.00 69.31 133 ALA A N 1
ATOM 1006 C CA . ALA A 1 133 ? 8.107 13.493 -17.014 1.00 69.31 133 ALA A CA 1
ATOM 1007 C C . ALA A 1 133 ? 7.422 14.857 -17.196 1.00 69.31 133 ALA A C 1
ATOM 1009 O O . ALA A 1 133 ? 8.075 15.872 -17.428 1.00 69.31 133 ALA A O 1
ATOM 1010 N N . GLY A 1 134 ? 6.094 14.882 -17.084 1.00 54.94 134 GLY A N 1
ATOM 1011 C CA . GLY A 1 134 ? 5.277 16.099 -17.146 1.00 54.94 134 GLY A CA 1
ATOM 1012 C C . GLY A 1 134 ? 4.938 16.695 -15.775 1.00 54.94 134 GLY A C 1
ATOM 1013 O O . GLY A 1 134 ? 4.025 17.514 -15.694 1.00 54.94 134 GLY A O 1
ATOM 1014 N N . GLY A 1 135 ? 5.627 16.266 -14.712 1.00 52.16 135 GLY A N 1
ATOM 1015 C CA . GLY A 1 135 ? 5.222 16.472 -13.319 1.00 52.16 135 GLY A CA 1
ATOM 1016 C C . GLY A 1 135 ? 4.440 15.279 -12.755 1.00 52.16 135 GLY A C 1
ATOM 1017 O O . GLY A 1 135 ? 3.814 14.516 -13.495 1.00 52.16 135 GLY A O 1
ATOM 1018 N N . TYR A 1 136 ? 4.500 15.104 -11.435 1.00 53.56 136 TYR A N 1
ATOM 1019 C CA . TYR A 1 136 ? 4.045 13.896 -10.738 1.00 53.56 136 TYR A CA 1
ATOM 1020 C C . TYR A 1 136 ? 2.746 14.125 -9.997 1.00 53.56 136 TYR A C 1
ATOM 1022 O O . TYR A 1 136 ? 2.737 14.520 -8.841 1.00 53.56 136 TYR A O 1
ATOM 1030 N N . SER A 1 137 ? 1.621 13.822 -10.627 1.00 49.81 137 SER A N 1
ATOM 1031 C CA . SER A 1 137 ? 0.359 13.832 -9.894 1.00 49.81 137 SER A CA 1
ATOM 1032 C C . SER A 1 137 ? 0.190 12.524 -9.131 1.00 49.81 137 SER A C 1
ATOM 1034 O O . SER A 1 137 ? -0.287 11.535 -9.684 1.00 49.81 137 SER A O 1
ATOM 1036 N N . PHE A 1 138 ? 0.521 12.523 -7.839 1.00 53.50 138 PHE A N 1
ATOM 1037 C CA . PHE A 1 138 ? -0.021 11.531 -6.918 1.00 53.50 138 PHE A CA 1
ATOM 1038 C C . PHE A 1 138 ? -1.477 11.916 -6.674 1.00 53.50 138 PHE A C 1
ATOM 1040 O O . PHE A 1 138 ? -1.817 12.568 -5.689 1.00 53.50 138 PHE A O 1
ATOM 1047 N N . GLY A 1 139 ? -2.342 11.606 -7.640 1.00 49.03 139 GLY A N 1
ATOM 1048 C CA . GLY A 1 139 ? -3.773 11.801 -7.490 1.00 49.03 139 GLY A CA 1
ATOM 1049 C C . GLY A 1 139 ? -4.234 11.038 -6.256 1.00 49.03 139 GLY A C 1
ATOM 1050 O O . GLY A 1 139 ? -4.194 9.808 -6.233 1.00 49.03 139 GLY A O 1
ATOM 1051 N N . GLY A 1 140 ? -4.660 11.762 -5.218 1.00 47.94 140 GLY A N 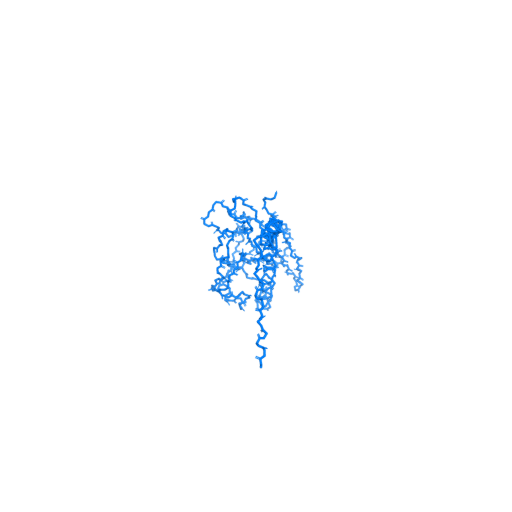1
ATOM 1052 C CA . GLY A 1 140 ? -5.484 11.168 -4.177 1.00 47.94 140 GLY A CA 1
ATOM 1053 C C . GLY A 1 140 ? -6.660 10.476 -4.857 1.00 47.94 140 GLY A C 1
ATOM 1054 O O . GLY A 1 140 ? -7.150 10.951 -5.884 1.00 47.94 140 GLY A O 1
ATOM 1055 N N . HIS A 1 141 ? -7.085 9.328 -4.335 1.00 51.09 141 HIS A N 1
ATOM 1056 C CA . HIS A 1 141 ? -8.281 8.684 -4.861 1.00 51.09 141 HIS A CA 1
ATOM 1057 C C . HIS A 1 141 ? -9.414 9.708 -4.897 1.00 51.09 141 HIS A C 1
ATOM 1059 O O . HIS A 1 141 ? -9.677 10.393 -3.904 1.00 51.09 141 HIS A O 1
ATOM 1065 N N . ALA A 1 142 ? -10.043 9.844 -6.062 1.00 43.38 142 ALA A N 1
ATOM 1066 C CA . ALA A 1 142 ? -11.169 10.736 -6.231 1.00 43.38 142 ALA A CA 1
ATOM 1067 C C . ALA A 1 142 ? -12.342 10.153 -5.436 1.00 43.38 142 ALA A C 1
ATOM 1069 O O . ALA A 1 142 ? -13.075 9.288 -5.916 1.00 43.38 142 ALA A O 1
ATOM 1070 N N . ASN A 1 143 ? -12.519 10.620 -4.199 1.00 44.12 143 ASN A N 1
ATOM 1071 C CA . ASN A 1 143 ? -13.834 10.596 -3.578 1.00 44.12 143 ASN A CA 1
ATOM 1072 C C . ASN A 1 143 ? -14.806 11.249 -4.573 1.00 44.12 143 ASN A C 1
ATOM 1074 O O . ASN A 1 143 ? -14.513 12.302 -5.139 1.00 44.12 143 ASN A O 1
ATOM 1078 N N . SER A 1 144 ? -15.994 10.682 -4.766 1.00 41.84 144 SER A N 1
ATOM 1079 C CA . SER A 1 144 ? -17.072 11.337 -5.517 1.00 41.84 144 SER A CA 1
ATOM 1080 C C . SER A 1 144 ? -17.716 12.496 -4.717 1.00 41.84 144 SER A C 1
ATOM 1082 O O . SER A 1 144 ? -18.934 12.664 -4.745 1.00 41.84 144 SER A O 1
ATOM 1084 N N . GLY A 1 145 ? -16.922 13.274 -3.967 1.00 48.59 145 GLY A N 1
ATOM 1085 C CA . GLY A 1 145 ? -17.339 14.342 -3.047 1.00 48.59 145 GLY A CA 1
ATOM 1086 C C . GLY A 1 145 ? -16.204 15.331 -2.722 1.00 48.59 145 GLY A C 1
ATOM 1087 O O . GLY A 1 145 ? -15.066 15.119 -3.126 1.00 48.59 145 GLY A O 1
ATOM 1088 N N . SER A 1 146 ? -16.513 16.421 -2.005 1.00 45.03 146 SER A N 1
ATOM 1089 C CA . SER A 1 146 ? -15.613 17.569 -1.742 1.00 45.03 146 SER A CA 1
ATOM 1090 C C . SER A 1 146 ? -14.430 17.304 -0.797 1.00 45.03 146 SER A C 1
ATOM 1092 O O . SER A 1 146 ? -13.593 18.186 -0.632 1.00 45.03 146 SER A O 1
ATOM 1094 N N . ASP A 1 147 ? -14.348 16.116 -0.195 1.00 50.44 147 ASP A N 1
ATOM 1095 C CA . ASP A 1 147 ? -13.287 15.712 0.735 1.00 50.44 147 ASP A CA 1
ATOM 1096 C C . ASP A 1 147 ? -12.272 14.804 0.014 1.00 50.44 147 ASP A C 1
ATOM 1098 O O . ASP A 1 147 ? -12.101 13.632 0.341 1.00 50.44 147 ASP A O 1
ATOM 1102 N N . THR A 1 148 ? -11.630 15.301 -1.044 1.00 55.97 148 THR A N 1
ATOM 1103 C CA . THR A 1 148 ? -10.541 14.571 -1.713 1.00 55.97 148 THR A CA 1
ATOM 1104 C C . THR A 1 148 ? -9.253 14.743 -0.923 1.00 55.97 148 THR A C 1
ATOM 1106 O O . THR A 1 148 ? -8.827 15.877 -0.693 1.00 55.97 148 THR A O 1
ATOM 1109 N N . CYS A 1 149 ? -8.596 13.640 -0.558 1.00 57.41 149 CYS A N 1
ATOM 1110 C CA . CYS A 1 149 ? -7.212 13.714 -0.105 1.00 57.41 149 CYS A CA 1
ATOM 1111 C C . CYS A 1 149 ? -6.387 14.463 -1.147 1.00 57.41 149 CYS A C 1
ATOM 1113 O O . CYS A 1 149 ? -6.530 14.150 -2.334 1.00 57.41 149 CYS A O 1
ATOM 1115 N N . PRO A 1 150 ? -5.600 15.478 -0.744 1.00 52.41 150 PRO A N 1
ATOM 1116 C CA . PRO A 1 150 ? -4.944 16.343 -1.705 1.00 52.41 150 PRO A CA 1
ATOM 1117 C C . PRO A 1 150 ? -4.106 15.492 -2.646 1.00 52.41 150 PRO A C 1
ATOM 1119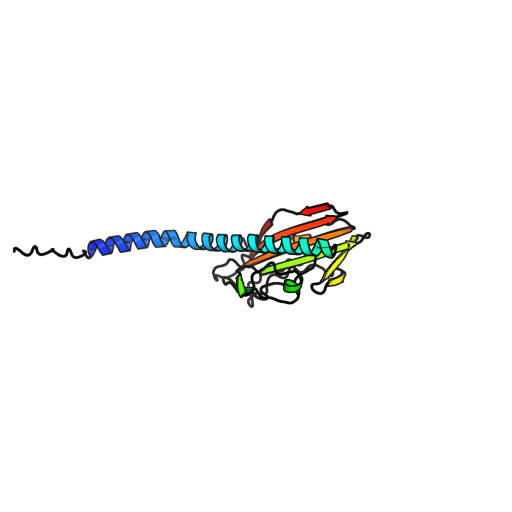 O O . PRO A 1 150 ? -3.376 14.598 -2.213 1.00 52.41 150 PRO A O 1
ATOM 1122 N N . SER A 1 151 ? -4.242 15.761 -3.943 1.00 50.19 151 SER A N 1
ATOM 1123 C CA . SER A 1 151 ? -3.283 15.268 -4.910 1.00 50.19 151 SER A CA 1
ATOM 1124 C C . SER A 1 151 ? -1.960 15.952 -4.595 1.00 50.19 151 SER A C 1
ATOM 1126 O O . SER A 1 151 ? -1.832 17.152 -4.840 1.00 50.19 151 SER A O 1
ATOM 1128 N N . THR A 1 152 ? -0.999 15.247 -4.002 1.00 46.31 152 THR A N 1
ATOM 1129 C CA . THR A 1 152 ? 0.363 15.779 -3.938 1.00 46.31 152 THR A CA 1
ATOM 1130 C C . THR A 1 152 ? 0.865 15.762 -5.376 1.00 46.31 152 THR A C 1
ATOM 1132 O O . THR A 1 152 ? 1.015 14.704 -5.980 1.00 46.31 152 THR A O 1
ATOM 1135 N N . THR A 1 153 ? 0.948 16.938 -5.988 1.00 45.22 153 THR A N 1
ATOM 1136 C CA . THR A 1 153 ? 1.175 17.108 -7.431 1.00 45.22 153 THR A CA 1
ATOM 1137 C C . THR A 1 153 ? 2.648 17.148 -7.816 1.00 45.22 153 THR A C 1
ATOM 1139 O O . THR A 1 153 ? 2.952 17.372 -8.989 1.00 45.22 153 THR A O 1
ATOM 1142 N N . ASP A 1 154 ? 3.560 16.927 -6.864 1.00 47.78 154 ASP A N 1
ATOM 1143 C CA . ASP A 1 154 ? 4.987 16.948 -7.153 1.00 47.78 154 ASP A CA 1
ATOM 1144 C C . ASP A 1 154 ? 5.816 16.023 -6.237 1.00 47.78 154 ASP A C 1
ATOM 1146 O O . ASP A 1 154 ? 5.531 15.858 -5.050 1.00 47.78 154 ASP A O 1
ATOM 1150 N N . THR A 1 155 ? 6.880 15.423 -6.780 1.00 42.66 155 THR A N 1
ATOM 1151 C CA . THR A 1 155 ? 7.881 14.628 -6.036 1.00 42.66 155 THR A CA 1
ATOM 1152 C C . THR A 1 155 ? 8.715 15.488 -5.088 1.00 42.66 155 THR A C 1
ATOM 1154 O O . THR A 1 155 ? 9.337 14.971 -4.155 1.00 42.66 155 THR A O 1
ATOM 1157 N N . SER A 1 156 ? 8.692 16.808 -5.281 1.00 47.00 156 SER A N 1
ATOM 1158 C CA . SER A 1 156 ? 9.291 17.785 -4.375 1.00 47.00 156 SER A CA 1
ATOM 1159 C C . SER A 1 156 ? 8.563 17.862 -3.022 1.00 47.00 156 SER A C 1
ATOM 1161 O O . SER A 1 156 ? 9.228 17.994 -1.992 1.00 47.00 156 SER A O 1
ATOM 1163 N N . ASP A 1 157 ? 7.239 17.658 -2.992 1.00 49.22 157 ASP A N 1
ATOM 1164 C CA . ASP A 1 157 ? 6.426 17.662 -1.761 1.00 49.22 157 ASP A CA 1
ATOM 1165 C C . ASP A 1 157 ? 6.719 16.451 -0.855 1.00 49.22 157 ASP A C 1
ATOM 1167 O O . ASP A 1 157 ? 6.552 16.513 0.364 1.00 49.22 157 ASP A O 1
ATOM 1171 N N . ILE A 1 158 ? 7.193 15.350 -1.446 1.00 53.28 158 ILE A N 1
ATOM 1172 C CA . ILE A 1 158 ? 7.611 14.123 -0.748 1.00 53.28 158 ILE A CA 1
ATOM 1173 C C . ILE A 1 158 ? 9.140 14.016 -0.593 1.00 53.28 158 ILE A C 1
ATOM 1175 O O . ILE A 1 158 ? 9.641 13.012 -0.085 1.00 53.28 158 ILE A O 1
ATOM 1179 N N . GLY A 1 159 ? 9.885 15.062 -0.975 1.00 51.03 159 GLY A N 1
ATOM 1180 C CA . GLY A 1 159 ? 11.319 15.193 -0.709 1.00 51.03 159 GLY A CA 1
ATOM 1181 C C . GLY A 1 159 ? 12.217 14.208 -1.462 1.00 51.03 159 GLY A C 1
ATOM 1182 O O . GLY A 1 159 ? 13.284 13.863 -0.948 1.00 51.03 159 GLY A O 1
ATOM 1183 N N . LEU A 1 160 ? 11.820 13.743 -2.653 1.00 55.72 160 LEU A N 1
ATOM 1184 C CA . LEU A 1 160 ? 12.676 12.862 -3.457 1.00 55.72 160 LEU A CA 1
ATOM 1185 C C . LEU A 1 160 ? 13.764 13.687 -4.137 1.00 55.72 160 LEU A C 1
ATOM 1187 O O . LEU A 1 160 ? 13.481 14.531 -4.982 1.00 55.72 160 LEU A O 1
ATOM 1191 N N . ASN A 1 161 ? 15.021 13.445 -3.774 1.00 55.81 161 ASN A N 1
ATOM 1192 C CA . ASN A 1 161 ? 16.172 14.043 -4.439 1.00 55.81 161 ASN A CA 1
ATOM 1193 C C . ASN A 1 161 ? 16.939 12.934 -5.158 1.00 55.81 161 ASN A C 1
ATOM 1195 O O . ASN A 1 161 ? 17.745 12.233 -4.548 1.00 55.81 161 ASN A O 1
ATOM 1199 N N . MET A 1 162 ? 16.624 12.739 -6.438 1.00 65.69 162 MET A N 1
ATOM 1200 C CA . MET A 1 162 ? 17.089 11.587 -7.208 1.00 65.69 162 MET A CA 1
ATOM 1201 C C . MET A 1 162 ? 18.289 11.986 -8.066 1.00 65.69 162 MET A C 1
ATOM 1203 O O . MET A 1 162 ? 18.273 13.005 -8.754 1.00 65.69 162 MET A O 1
ATOM 1207 N N . ASN A 1 163 ? 19.352 11.184 -8.031 1.00 65.38 163 ASN A N 1
ATOM 1208 C CA . ASN A 1 163 ? 20.562 11.442 -8.812 1.00 65.38 163 ASN A CA 1
ATOM 1209 C C . ASN A 1 163 ? 20.387 11.001 -10.278 1.00 65.38 163 ASN A C 1
ATOM 1211 O O . ASN A 1 163 ? 19.581 10.121 -10.581 1.00 65.38 163 ASN A O 1
ATOM 1215 N N . ALA A 1 164 ? 21.193 11.543 -11.197 1.00 70.62 164 ALA A N 1
ATOM 1216 C CA . ALA A 1 164 ? 21.218 11.090 -12.592 1.00 70.62 164 ALA A CA 1
ATOM 1217 C C . ALA A 1 164 ? 21.525 9.580 -12.710 1.00 70.62 164 ALA A C 1
ATOM 1219 O O . ALA A 1 164 ? 22.270 9.018 -11.899 1.00 70.62 164 ALA A O 1
ATOM 1220 N N . SER A 1 165 ? 21.000 8.932 -13.758 1.00 76.25 165 SER A N 1
ATOM 1221 C CA . SER A 1 165 ? 21.131 7.478 -13.995 1.00 76.25 165 SER A CA 1
ATOM 1222 C C . SER A 1 165 ? 20.539 6.590 -12.890 1.00 76.25 165 SER A C 1
ATOM 1224 O O . SER A 1 165 ? 21.071 5.513 -12.613 1.00 76.25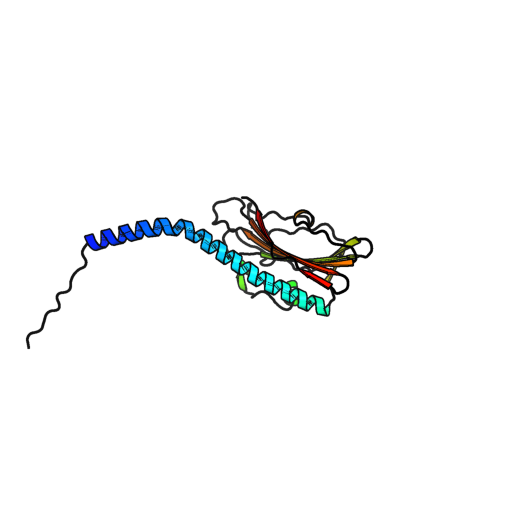 165 SER A O 1
ATOM 1226 N N . THR A 1 166 ? 19.457 7.043 -12.256 1.00 82.31 166 THR A N 1
ATOM 1227 C CA . THR A 1 166 ? 18.763 6.310 -11.188 1.00 82.31 166 THR A CA 1
ATOM 1228 C C . THR A 1 166 ? 17.396 5.860 -11.678 1.00 82.31 166 THR A C 1
ATOM 1230 O O . THR A 1 166 ? 16.625 6.678 -12.178 1.00 82.31 166 THR A O 1
ATOM 1233 N N . ASP A 1 167 ? 17.106 4.572 -11.521 1.00 88.19 167 ASP A N 1
ATOM 1234 C CA . ASP A 1 167 ? 15.759 4.021 -11.630 1.00 88.19 167 ASP A CA 1
ATOM 1235 C C . ASP A 1 167 ? 15.064 4.160 -10.286 1.00 88.19 167 ASP A C 1
ATOM 1237 O O . ASP A 1 167 ? 15.655 3.865 -9.246 1.00 88.19 167 ASP A O 1
ATOM 1241 N N . TRP A 1 168 ? 13.812 4.584 -10.289 1.00 86.75 168 TRP A N 1
ATOM 1242 C CA . TRP A 1 168 ? 13.104 4.850 -9.055 1.00 86.75 168 TRP A CA 1
ATOM 1243 C C . TRP A 1 168 ? 11.674 4.348 -9.054 1.00 86.75 168 TRP A C 1
ATOM 1245 O O . TRP A 1 168 ? 11.033 4.181 -10.092 1.00 86.75 168 TRP A O 1
ATOM 1255 N N . LEU A 1 169 ? 11.185 4.107 -7.844 1.00 87.56 169 LEU A N 1
ATOM 1256 C CA . LEU A 1 169 ? 9.823 3.693 -7.565 1.00 87.56 169 LEU A CA 1
ATOM 1257 C C . LEU A 1 169 ? 9.330 4.388 -6.300 1.00 87.56 169 LEU A C 1
ATOM 1259 O O . LEU A 1 169 ? 10.005 4.399 -5.274 1.00 87.56 169 LEU A O 1
ATOM 1263 N N . VAL A 1 170 ? 8.110 4.897 -6.363 1.00 85.19 170 VAL A N 1
ATOM 1264 C CA . VAL A 1 170 ? 7.334 5.379 -5.227 1.00 85.19 170 VAL A CA 1
ATOM 1265 C C . VAL A 1 170 ? 6.092 4.516 -5.138 1.00 85.19 170 VAL A C 1
ATOM 1267 O O . VAL A 1 170 ? 5.303 4.463 -6.078 1.00 85.19 170 VAL A O 1
ATOM 1270 N N . ILE A 1 171 ? 5.902 3.844 -4.011 1.00 86.31 171 ILE A N 1
ATOM 1271 C CA . ILE A 1 171 ? 4.629 3.195 -3.698 1.00 86.31 171 ILE A CA 1
ATOM 1272 C C . ILE A 1 171 ? 3.925 4.003 -2.624 1.00 86.31 171 ILE A C 1
ATOM 1274 O O . ILE A 1 171 ? 4.562 4.461 -1.674 1.00 86.31 171 ILE A O 1
ATOM 1278 N N . LEU A 1 172 ? 2.617 4.179 -2.767 1.00 82.94 172 LEU A N 1
ATOM 1279 C CA . LEU A 1 172 ? 1.817 4.916 -1.802 1.00 82.94 172 LEU A CA 1
ATOM 1280 C C . LEU A 1 172 ? 0.464 4.254 -1.568 1.00 82.94 172 LEU A C 1
ATOM 1282 O O . LEU A 1 172 ? -0.119 3.646 -2.466 1.00 82.94 172 LEU A O 1
ATOM 1286 N N . ALA A 1 173 ? -0.025 4.406 -0.344 1.00 85.62 173 ALA A N 1
ATOM 1287 C CA . ALA A 1 173 ? -1.377 4.101 0.070 1.00 85.62 173 ALA A CA 1
ATOM 1288 C C . ALA A 1 173 ? -2.015 5.378 0.622 1.00 85.62 173 ALA A C 1
ATOM 1290 O O . ALA A 1 173 ? -1.440 6.026 1.498 1.00 85.62 173 ALA A O 1
ATOM 1291 N N . THR A 1 174 ? -3.203 5.727 0.139 1.00 79.75 174 THR A N 1
ATOM 1292 C CA . THR A 1 174 ? -3.951 6.914 0.574 1.00 79.75 174 THR A CA 1
ATOM 1293 C C . THR A 1 174 ? -5.348 6.537 1.056 1.00 79.75 174 THR A C 1
ATOM 1295 O O . THR A 1 174 ? -6.006 5.691 0.453 1.00 79.75 174 THR A O 1
ATOM 1298 N N . ALA A 1 175 ? -5.797 7.128 2.161 1.00 78.31 175 ALA A N 1
ATOM 1299 C CA . ALA A 1 175 ? -7.153 6.947 2.670 1.00 78.31 175 ALA A CA 1
ATOM 1300 C C . ALA A 1 175 ? -7.635 8.166 3.453 1.00 78.31 175 ALA A C 1
ATOM 1302 O O . ALA A 1 175 ? -6.863 8.800 4.176 1.00 78.31 175 ALA A O 1
ATOM 1303 N N . ASP A 1 176 ? -8.944 8.400 3.398 1.00 76.31 176 ASP A N 1
ATOM 1304 C CA . ASP A 1 176 ? -9.652 9.227 4.368 1.00 76.31 176 ASP A CA 1
ATOM 1305 C C . ASP A 1 176 ? -10.157 8.333 5.513 1.00 76.31 176 ASP A C 1
ATOM 1307 O O . ASP A 1 176 ? -11.038 7.479 5.343 1.00 76.31 176 ASP A O 1
ATOM 1311 N N . LEU A 1 177 ? -9.549 8.495 6.689 1.00 73.19 177 LEU A N 1
ATOM 1312 C CA . LEU A 1 177 ? -9.865 7.703 7.880 1.00 73.19 177 LEU A CA 1
ATOM 1313 C C . LEU A 1 177 ? -11.002 8.309 8.719 1.00 73.19 177 LEU A C 1
ATOM 1315 O O . LEU A 1 177 ? -11.302 7.762 9.791 1.00 73.19 177 LEU A O 1
ATOM 1319 N N . ALA A 1 178 ? -11.635 9.392 8.257 1.00 67.56 178 ALA A N 1
ATOM 1320 C CA . ALA A 1 178 ? -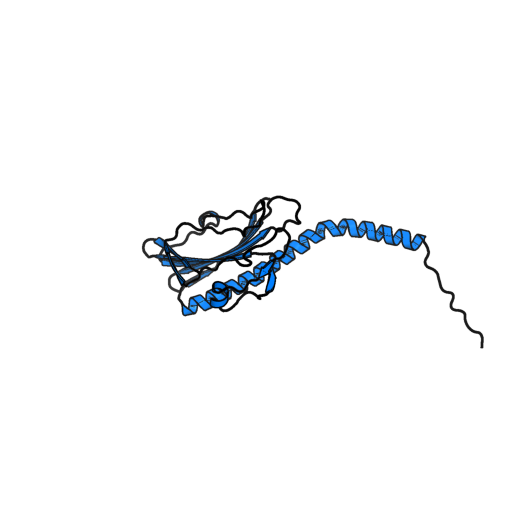12.774 10.002 8.929 1.00 67.56 178 ALA A CA 1
ATOM 1321 C C . ALA A 1 178 ? -13.981 9.047 9.002 1.00 67.56 178 ALA A C 1
ATOM 1323 O O . ALA A 1 178 ? -14.169 8.142 8.184 1.00 67.56 178 ALA A O 1
ATOM 1324 N N . ASP A 1 179 ? -14.827 9.250 10.009 1.00 61.38 179 ASP A N 1
ATOM 1325 C CA . ASP A 1 179 ? -16.060 8.494 10.257 1.00 61.38 179 ASP A CA 1
ATOM 1326 C C . ASP A 1 179 ? -17.305 9.140 9.615 1.00 61.38 179 ASP A C 1
ATOM 1328 O O . ASP A 1 179 ? -18.435 8.802 9.967 1.00 61.38 179 ASP A O 1
ATOM 1332 N N . GLY A 1 180 ? -17.099 10.020 8.628 1.00 55.34 180 GLY A N 1
ATOM 1333 C CA . GLY A 1 180 ? -18.162 10.715 7.897 1.00 55.34 180 GLY A CA 1
ATOM 1334 C C . GLY A 1 180 ? -18.573 12.070 8.488 1.00 55.34 180 GLY A C 1
ATOM 1335 O O . GLY A 1 180 ? -19.583 12.622 8.060 1.00 55.34 180 GLY A O 1
ATOM 1336 N N . SER A 1 181 ? -17.819 12.627 9.445 1.00 52.22 181 SER A N 1
ATOM 1337 C CA . SER A 1 181 ? -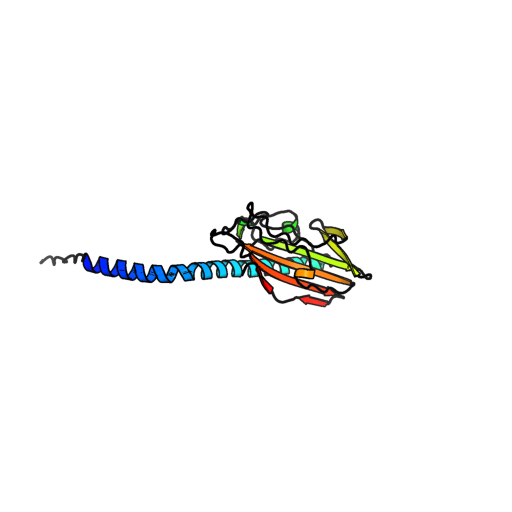18.131 13.913 10.095 1.00 52.22 181 SER A CA 1
ATOM 1338 C C . SER A 1 181 ? -17.624 15.175 9.371 1.00 52.22 181 SER A C 1
ATOM 1340 O O . SER A 1 181 ? -17.748 16.268 9.921 1.00 52.22 181 SER A O 1
ATOM 1342 N N . GLY A 1 182 ? -17.104 15.048 8.147 1.00 50.25 182 GLY A N 1
ATOM 1343 C CA . GLY A 1 182 ? -16.682 16.164 7.293 1.00 50.25 182 GLY A CA 1
ATOM 1344 C C . GLY A 1 182 ? -15.224 16.609 7.473 1.00 50.25 182 GLY A C 1
ATOM 1345 O O . GLY A 1 182 ? -14.715 16.664 8.591 1.00 50.25 182 GLY A O 1
ATOM 1346 N N . ALA A 1 183 ? -14.606 16.951 6.337 1.00 48.28 183 ALA A N 1
ATOM 1347 C CA . ALA A 1 183 ? -13.296 17.573 6.130 1.00 48.28 183 ALA A CA 1
ATOM 1348 C C . ALA A 1 183 ? -12.056 16.811 6.653 1.00 48.28 183 ALA A C 1
ATOM 1350 O O . ALA A 1 183 ? -11.478 17.136 7.686 1.00 48.28 183 ALA A O 1
ATOM 1351 N N . GLY A 1 184 ? -11.544 15.897 5.822 1.00 55.97 184 GLY A N 1
ATOM 1352 C CA . GLY A 1 184 ? -10.192 16.089 5.275 1.00 55.97 184 GLY A CA 1
ATOM 1353 C C . GLY A 1 184 ? -8.975 15.563 6.044 1.00 55.97 184 GLY A C 1
ATOM 1354 O O . GLY A 1 184 ? -7.867 15.968 5.697 1.00 55.97 184 GLY A O 1
ATOM 1355 N N . THR A 1 185 ? -9.116 14.665 7.028 1.00 66.50 185 THR A N 1
ATOM 1356 C CA . THR A 1 185 ? -7.941 14.011 7.639 1.00 66.50 185 THR A CA 1
ATOM 1357 C C . THR A 1 185 ? -7.471 12.830 6.797 1.00 66.50 185 THR A C 1
ATOM 1359 O O . THR A 1 185 ? -7.934 11.695 6.953 1.00 66.50 185 THR A O 1
ATOM 1362 N N . CYS A 1 186 ? -6.539 13.096 5.894 1.00 72.38 186 CYS A N 1
ATOM 1363 C CA . CYS A 1 186 ? -6.002 12.087 4.997 1.00 72.38 186 CYS A CA 1
ATOM 1364 C C . CYS A 1 186 ? -4.747 11.454 5.562 1.00 72.38 186 CYS A C 1
ATOM 1366 O O . CYS A 1 186 ? -3.878 12.135 6.100 1.00 72.38 186 CYS A O 1
ATOM 1368 N N . SER A 1 187 ? -4.644 10.139 5.420 1.00 78.56 187 SER A N 1
ATOM 1369 C CA . SER A 1 187 ? -3.443 9.401 5.774 1.00 78.56 187 SER A CA 1
ATOM 1370 C C . SER A 1 187 ? -2.784 8.886 4.508 1.00 78.56 187 SER A C 1
ATOM 1372 O O . SER A 1 187 ? -3.389 8.119 3.758 1.00 78.56 187 SER A O 1
ATOM 1374 N N . ILE A 1 188 ? -1.548 9.318 4.287 1.00 80.62 188 ILE A N 1
ATOM 1375 C CA . ILE A 1 188 ? -0.696 8.866 3.195 1.00 80.62 188 ILE A CA 1
ATOM 1376 C C . ILE A 1 188 ? 0.430 8.048 3.805 1.00 80.62 188 ILE A C 1
ATOM 1378 O O . ILE A 1 188 ? 1.106 8.490 4.733 1.00 80.62 188 ILE A O 1
ATOM 1382 N N . ILE A 1 189 ? 0.631 6.844 3.294 1.00 85.75 189 ILE A N 1
ATOM 1383 C CA . ILE A 1 189 ? 1.753 5.988 3.660 1.00 85.75 189 ILE A CA 1
ATOM 1384 C C . ILE A 1 189 ? 2.518 5.722 2.385 1.00 85.75 189 ILE A C 1
ATOM 1386 O O . ILE A 1 189 ? 1.937 5.207 1.436 1.00 85.75 189 ILE A O 1
ATOM 1390 N N . PHE A 1 190 ? 3.797 6.062 2.351 1.00 85.06 190 PHE A N 1
ATOM 1391 C CA . PHE A 1 190 ? 4.606 5.868 1.160 1.00 85.06 190 PHE A CA 1
ATOM 1392 C C . PHE A 1 190 ? 5.981 5.303 1.485 1.00 85.06 190 PHE A C 1
ATOM 1394 O O . PHE A 1 190 ? 6.457 5.352 2.623 1.00 85.06 190 PHE A O 1
ATOM 1401 N N . GLN A 1 191 ? 6.598 4.738 0.458 1.00 87.38 191 GLN A N 1
ATOM 1402 C CA . GLN A 1 191 ? 7.964 4.246 0.476 1.00 87.38 191 GLN A CA 1
ATOM 1403 C C . GLN A 1 191 ? 8.592 4.484 -0.890 1.00 87.38 191 GLN A C 1
ATOM 1405 O O . GLN A 1 191 ? 7.915 4.449 -1.919 1.00 87.38 191 GLN A O 1
ATOM 1410 N N . THR A 1 192 ? 9.896 4.716 -0.882 1.00 85.44 192 THR A N 1
ATOM 1411 C CA . THR A 1 192 ? 10.676 5.043 -2.070 1.00 85.44 192 THR A CA 1
ATOM 1412 C C . THR A 1 192 ? 11.780 4.014 -2.248 1.00 85.44 192 THR A C 1
ATOM 1414 O O . THR A 1 192 ? 12.395 3.556 -1.279 1.00 85.44 192 THR A O 1
ATOM 1417 N N . ILE A 1 193 ? 12.018 3.638 -3.496 1.00 88.44 193 ILE A N 1
ATOM 1418 C CA . ILE A 1 193 ? 13.145 2.820 -3.911 1.00 88.44 193 ILE A CA 1
ATOM 1419 C C . ILE A 1 193 ? 13.931 3.584 -4.961 1.00 88.44 193 ILE A C 1
ATOM 1421 O O . ILE A 1 193 ? 13.361 4.160 -5.885 1.00 88.44 193 ILE A O 1
ATOM 1425 N N . GLU A 1 194 ? 15.247 3.520 -4.826 1.00 87.75 194 GLU A N 1
ATOM 1426 C CA . GLU A 1 194 ? 16.208 4.053 -5.775 1.00 87.75 194 GLU A CA 1
ATOM 1427 C C . GLU A 1 194 ? 17.189 2.952 -6.149 1.00 87.75 194 GLU A C 1
ATOM 1429 O O . GLU A 1 194 ? 17.768 2.299 -5.280 1.00 87.75 194 GLU A O 1
ATOM 1434 N N . THR A 1 195 ? 17.406 2.749 -7.440 1.00 89.06 195 THR A N 1
ATOM 1435 C CA . THR A 1 195 ? 18.361 1.779 -7.958 1.00 89.06 195 THR A CA 1
ATOM 1436 C C . THR A 1 195 ? 19.352 2.488 -8.874 1.00 89.06 195 THR A C 1
ATOM 1438 O O . THR A 1 195 ? 18.981 3.044 -9.905 1.00 89.06 195 THR A O 1
ATOM 1441 N N . GLN A 1 196 ? 20.634 2.448 -8.508 1.00 87.38 196 GLN A N 1
ATOM 1442 C CA . GLN A 1 196 ? 21.725 3.057 -9.268 1.00 87.38 196 GLN A CA 1
ATOM 1443 C C . GLN A 1 196 ? 22.886 2.065 -9.388 1.00 87.38 196 GLN A C 1
ATOM 1445 O O . GLN A 1 196 ? 23.370 1.526 -8.392 1.00 87.38 196 GLN A O 1
ATOM 1450 N N . GLY A 1 197 ? 23.341 1.796 -10.616 1.00 80.62 197 GLY A N 1
ATOM 1451 C CA . GLY A 1 197 ? 24.520 0.951 -10.857 1.00 80.62 197 GLY A CA 1
ATOM 1452 C C . GLY A 1 197 ? 24.429 -0.469 -10.273 1.00 80.62 197 GLY A C 1
ATOM 1453 O O . GLY A 1 197 ? 25.449 -1.038 -9.898 1.00 80.62 197 GLY A O 1
ATOM 1454 N N . GLY A 1 198 ? 23.217 -1.026 -10.152 1.00 78.25 198 GLY A N 1
ATOM 1455 C CA . GLY A 1 198 ? 22.966 -2.350 -9.564 1.00 78.25 198 GLY A CA 1
ATOM 1456 C C . GLY A 1 198 ? 22.846 -2.373 -8.034 1.00 78.25 198 GLY A C 1
ATOM 1457 O O . GLY A 1 198 ? 22.526 -3.418 -7.473 1.00 78.25 198 GLY A O 1
ATOM 1458 N N . SER A 1 199 ? 23.052 -1.241 -7.356 1.00 84.19 199 SER A N 1
ATOM 1459 C CA . SER A 1 199 ? 22.739 -1.074 -5.934 1.00 84.19 199 SER A CA 1
ATOM 1460 C C . SER A 1 199 ? 21.321 -0.539 -5.776 1.00 84.19 199 SER A C 1
ATOM 1462 O O . SER A 1 199 ? 20.943 0.392 -6.483 1.00 84.19 199 SER A O 1
ATOM 1464 N N . THR A 1 200 ? 20.545 -1.108 -4.853 1.00 88.25 200 THR A N 1
ATOM 1465 C CA . THR A 1 200 ? 19.180 -0.660 -4.544 1.00 88.25 200 THR A CA 1
ATOM 1466 C C . THR A 1 200 ? 19.114 -0.137 -3.112 1.00 88.25 200 THR A C 1
ATOM 1468 O O . THR A 1 200 ? 19.500 -0.836 -2.176 1.00 88.25 200 THR A O 1
ATOM 1471 N N . SER A 1 201 ? 18.630 1.091 -2.954 1.00 87.75 201 SER A N 1
ATOM 1472 C CA . SER A 1 201 ? 18.322 1.750 -1.689 1.00 87.75 201 SER A CA 1
ATOM 1473 C C . SER A 1 201 ? 16.809 1.804 -1.509 1.00 87.75 201 SER A C 1
ATOM 1475 O O . SER A 1 201 ? 16.071 2.082 -2.452 1.00 87.75 201 SER A O 1
ATOM 1477 N N . THR A 1 202 ? 16.332 1.536 -0.300 1.00 89.12 202 THR A N 1
ATOM 1478 C CA . THR A 1 202 ? 14.905 1.546 0.027 1.00 89.12 202 THR A CA 1
ATOM 1479 C C . THR A 1 202 ? 14.704 2.338 1.309 1.00 89.12 202 THR A C 1
ATOM 1481 O O . THR A 1 202 ? 15.319 2.029 2.332 1.00 89.12 202 THR A O 1
ATOM 1484 N N . SER A 1 203 ? 13.859 3.367 1.265 1.00 87.25 203 SER A N 1
ATOM 1485 C CA . SER A 1 203 ? 13.508 4.151 2.452 1.00 87.25 203 SER A CA 1
ATOM 1486 C C . SER A 1 203 ? 12.595 3.351 3.392 1.00 87.25 203 SER A C 1
ATOM 1488 O O . SER A 1 203 ? 11.975 2.373 2.970 1.00 87.25 203 SER A O 1
ATOM 1490 N N . PRO A 1 204 ? 12.503 3.693 4.689 1.00 88.44 204 PRO A N 1
ATOM 1491 C CA . PRO A 1 204 ? 11.454 3.140 5.542 1.00 88.44 204 PRO A CA 1
ATOM 1492 C C . PRO A 1 204 ? 10.078 3.646 5.093 1.00 88.44 204 PRO A C 1
ATOM 1494 O O . PRO A 1 204 ? 9.973 4.695 4.461 1.00 88.44 204 PRO A O 1
ATOM 1497 N N . PHE A 1 205 ? 9.009 2.948 5.480 1.00 88.38 205 PHE A N 1
ATOM 1498 C CA . PHE A 1 205 ? 7.672 3.499 5.293 1.00 88.38 205 PHE A CA 1
ATOM 1499 C C . PHE A 1 205 ? 7.497 4.786 6.101 1.00 88.38 205 PHE A C 1
ATOM 1501 O O . PHE A 1 205 ? 7.680 4.798 7.322 1.00 88.38 205 PHE A O 1
ATOM 1508 N N . VAL A 1 206 ? 7.069 5.842 5.421 1.00 86.38 206 VAL A N 1
ATOM 1509 C CA . VAL A 1 206 ? 6.738 7.130 6.024 1.00 86.38 206 VAL A CA 1
ATOM 1510 C C . VAL A 1 206 ? 5.228 7.289 6.003 1.00 86.38 206 VAL A C 1
ATOM 1512 O O . VAL A 1 206 ? 4.590 7.121 4.967 1.00 86.38 206 VAL A O 1
ATOM 1515 N N . LYS A 1 207 ? 4.651 7.604 7.164 1.00 85.06 207 LYS A N 1
ATOM 1516 C CA . LYS A 1 207 ? 3.238 7.959 7.297 1.00 85.06 207 LYS A CA 1
ATOM 1517 C C . LYS A 1 207 ? 3.120 9.467 7.483 1.00 85.06 207 LYS A C 1
ATOM 1519 O O . LYS A 1 207 ? 3.706 10.012 8.415 1.00 85.06 207 LYS A O 1
ATOM 1524 N N . VAL A 1 208 ? 2.319 10.105 6.642 1.00 79.12 208 VAL A N 1
ATOM 1525 C CA . VAL A 1 208 ? 1.972 11.524 6.706 1.00 79.12 208 VAL A CA 1
ATOM 1526 C C . VAL A 1 208 ? 0.470 11.635 6.920 1.00 79.12 208 VAL A C 1
ATOM 1528 O O . VAL A 1 208 ? -0.317 11.048 6.178 1.00 79.12 208 VAL A O 1
ATOM 1531 N N . ASN A 1 209 ? 0.071 12.375 7.952 1.00 76.19 209 ASN A N 1
ATOM 1532 C CA . ASN A 1 209 ? -1.314 12.789 8.130 1.00 76.19 209 ASN A CA 1
ATOM 1533 C C . ASN A 1 209 ? -1.452 14.222 7.612 1.00 76.19 209 ASN A C 1
ATOM 1535 O O . ASN A 1 209 ? -0.624 15.075 7.927 1.00 76.19 209 ASN A O 1
ATOM 1539 N N . ILE A 1 210 ? -2.487 14.476 6.822 1.00 69.56 210 ILE A N 1
ATOM 1540 C CA . ILE A 1 210 ? -2.811 15.793 6.282 1.00 69.56 210 ILE A CA 1
ATOM 1541 C C . ILE A 1 210 ? -4.139 16.230 6.892 1.00 69.56 210 ILE A C 1
ATOM 1543 O O . ILE A 1 210 ? -5.066 15.426 6.921 1.00 69.56 210 ILE A O 1
ATOM 1547 N N . GLY A 1 211 ? -4.228 17.479 7.361 1.00 61.44 211 GLY A N 1
ATOM 1548 C CA . GLY A 1 211 ? -5.449 18.037 7.958 1.00 61.44 211 GLY A CA 1
ATOM 1549 C C . GLY A 1 211 ? -5.549 17.938 9.488 1.00 61.44 211 GLY A C 1
ATOM 1550 O O . GLY A 1 211 ? -6.657 18.042 10.007 1.00 61.44 211 GLY A O 1
ATOM 1551 N N . GLU A 1 212 ? -4.431 17.729 10.198 1.00 52.12 212 GLU A N 1
ATOM 1552 C CA . GLU A 1 212 ? -4.334 17.893 11.667 1.00 52.12 212 GLU A CA 1
ATOM 1553 C C . GLU A 1 212 ? -4.055 19.347 12.082 1.00 52.12 212 GLU A C 1
ATOM 1555 O O . GLU A 1 212 ? -3.297 20.039 11.361 1.00 52.12 212 GLU A O 1
#

Radius of gyration: 24.98 Å; chains: 1; bounding box: 65×59×71 Å